Protein AF-A0A5C7UWJ0-F1 (afdb_monomer)

Mean predicted aligned error: 10.41 Å

Nearest PDB structures (foldseek):
  4tql-assembly2_B  TM=2.623E-01  e=3.566E-01  synthetic construct
  4tql-assembly1_A  TM=2.586E-01  e=6.229E-01  synthetic construct
  7sqc-assembly1_1Y  TM=2.288E-01  e=5.676E-01  Chlamydomonas reinhardtii
  7jh5-assembly2_B  TM=3.734E-01  e=3.815E+00  synthetic construct
  7jh5-assembly1_A  TM=3.700E-01  e=5.281E+00  synthetic construct

pLDDT: mean 79.6, std 17.3, range [33.69, 96.81]

Foldseek 3Di:
DDPDPPPDDDALLRQLVVQLVVLVVVLVVLLVVLLVQLLVLLVVLLVQLLVLLVPFDQPCAPDGLVVNLVSNVVSLVVSLVSLLVSLLVSLVVLLVSLLSLALRSNCRSPVPVCPVPSPPQLDDQPCVVSVVLSVVLSVQLSVLSVVLSVLLSVLSVCCNVVNDGSVVSSVCNVVVRNPPSSVSNSQSSLLSSQLSSQSSNLSSQVSVCVVPVQKWKFKAAAPDPDTQPQSLLSHQPIDHSPFWRWTQDSVRPDIWTDSWQLHPVGDPVRRTNGRMHIGIDGPPSPPDHNPDPNQDPVSVVVVNVVVCVVVVHDDDPPDPDDD

Structure (mmCIF, N/CA/C/O backbone):
data_AF-A0A5C7UWJ0-F1
#
_entry.id   AF-A0A5C7UWJ0-F1
#
loop_
_atom_site.group_PDB
_atom_site.id
_atom_site.type_symbol
_atom_site.label_atom_id
_atom_site.label_alt_id
_atom_site.label_comp_id
_atom_site.label_asym_id
_atom_site.label_entity_id
_atom_site.label_seq_id
_atom_site.pdbx_PDB_ins_code
_atom_site.Cartn_x
_atom_site.Cartn_y
_atom_site.Cartn_z
_atom_site.occupancy
_atom_site.B_iso_or_equiv
_atom_site.auth_seq_id
_atom_site.auth_comp_id
_atom_site.auth_asym_id
_atom_site.auth_atom_id
_atom_site.pdbx_PDB_model_num
ATOM 1 N N . MET A 1 1 ? 21.903 -10.140 43.121 1.00 42.12 1 MET A N 1
ATOM 2 C CA . MET A 1 1 ? 20.783 -10.635 42.288 1.00 42.12 1 MET A CA 1
ATOM 3 C C . MET A 1 1 ? 19.592 -9.713 42.495 1.00 42.12 1 MET A C 1
ATOM 5 O O . MET A 1 1 ? 18.984 -9.763 43.553 1.00 42.12 1 MET A O 1
ATOM 9 N N . ALA A 1 2 ? 19.309 -8.817 41.546 1.00 38.94 2 ALA A N 1
ATOM 10 C CA . ALA A 1 2 ? 18.118 -7.972 41.611 1.00 38.94 2 ALA A CA 1
ATOM 11 C C . ALA A 1 2 ? 16.903 -8.815 41.205 1.00 38.94 2 ALA A C 1
ATOM 13 O O . ALA A 1 2 ? 16.789 -9.247 40.058 1.00 38.94 2 ALA A O 1
ATOM 14 N N . THR A 1 3 ? 16.026 -9.096 42.163 1.00 44.66 3 THR A N 1
ATOM 15 C CA . THR A 1 3 ? 14.753 -9.774 41.936 1.00 44.66 3 THR A CA 1
ATOM 16 C C . THR A 1 3 ? 13.869 -8.879 41.069 1.00 44.66 3 THR A C 1
ATOM 18 O O . THR A 1 3 ? 13.432 -7.801 41.474 1.00 44.66 3 THR A O 1
ATOM 21 N N . ARG A 1 4 ? 13.642 -9.303 39.822 1.00 42.72 4 ARG A N 1
ATOM 22 C CA . ARG A 1 4 ? 12.693 -8.662 38.909 1.00 42.72 4 ARG A CA 1
ATOM 23 C C . ARG A 1 4 ? 11.315 -8.742 39.572 1.00 42.72 4 ARG A C 1
ATOM 25 O O . ARG A 1 4 ? 10.825 -9.844 39.808 1.00 42.72 4 ARG A O 1
ATOM 32 N N . LYS A 1 5 ? 10.727 -7.593 39.934 1.00 42.53 5 LYS A N 1
ATOM 33 C CA . LYS A 1 5 ? 9.349 -7.539 40.448 1.00 42.53 5 LYS A CA 1
ATOM 34 C C . LYS A 1 5 ? 8.435 -8.292 39.467 1.00 42.53 5 LYS A C 1
ATOM 36 O O . LYS A 1 5 ? 8.590 -8.079 38.263 1.00 42.53 5 LYS A O 1
ATOM 41 N N . PRO A 1 6 ? 7.525 -9.157 39.947 1.00 46.50 6 PRO A N 1
ATOM 42 C CA . PRO A 1 6 ? 6.565 -9.822 39.076 1.00 46.50 6 PRO A CA 1
ATOM 43 C C . PRO A 1 6 ? 5.747 -8.760 38.333 1.00 46.50 6 PRO A C 1
ATOM 45 O O . PRO A 1 6 ? 5.291 -7.793 38.947 1.00 46.50 6 PRO A O 1
ATOM 48 N N . ASP A 1 7 ? 5.624 -8.911 37.012 1.00 55.09 7 ASP A N 1
ATOM 49 C CA . ASP A 1 7 ? 4.864 -7.989 36.168 1.00 55.09 7 ASP A CA 1
ATOM 50 C C . ASP A 1 7 ? 3.417 -7.923 36.675 1.00 55.09 7 ASP A C 1
ATOM 52 O O . ASP A 1 7 ? 2.702 -8.926 36.697 1.00 55.09 7 ASP A O 1
ATOM 56 N N . THR A 1 8 ? 2.980 -6.736 37.101 1.00 51.50 8 THR A N 1
ATOM 57 C CA . THR A 1 8 ? 1.593 -6.499 37.502 1.00 51.50 8 THR A CA 1
ATOM 58 C C . THR A 1 8 ? 0.665 -6.860 36.334 1.00 51.50 8 THR A C 1
ATOM 60 O O . THR A 1 8 ? 0.921 -6.415 35.208 1.00 51.50 8 THR A O 1
ATOM 63 N N . PRO A 1 9 ? -0.412 -7.637 36.553 1.00 61.91 9 PRO A N 1
ATOM 64 C CA . PRO A 1 9 ? -1.304 -8.043 35.474 1.00 61.91 9 PRO A CA 1
ATOM 65 C C . PRO A 1 9 ? -1.907 -6.817 34.776 1.00 61.91 9 PRO A C 1
ATOM 67 O O . PRO A 1 9 ? -2.397 -5.885 35.417 1.00 61.91 9 PRO A O 1
ATOM 70 N N . ARG A 1 10 ? -1.839 -6.806 33.440 1.00 72.94 10 ARG A N 1
ATOM 71 C CA . ARG A 1 10 ? -2.394 -5.727 32.611 1.00 72.94 10 ARG A CA 1
ATOM 72 C C . ARG A 1 10 ? -3.913 -5.688 32.755 1.00 72.94 10 ARG A C 1
ATOM 74 O O . ARG A 1 10 ? -4.565 -6.726 32.719 1.00 72.94 10 ARG A O 1
ATOM 81 N N . THR A 1 11 ? -4.488 -4.490 32.816 1.00 84.38 11 THR A N 1
ATOM 82 C CA . THR A 1 11 ? -5.938 -4.331 32.637 1.00 84.38 11 THR A CA 1
ATOM 83 C C . THR A 1 11 ? -6.345 -4.728 31.214 1.00 84.38 11 THR A C 1
ATOM 85 O O . THR A 1 11 ? -5.533 -4.643 30.288 1.00 84.38 11 THR A O 1
ATOM 88 N N . ALA A 1 12 ? -7.616 -5.086 31.004 1.00 83.31 12 ALA A N 1
ATOM 89 C CA . ALA A 1 12 ? -8.152 -5.432 29.681 1.00 83.31 12 ALA A CA 1
ATOM 90 C C . ALA A 1 12 ? -7.815 -4.376 28.606 1.00 83.31 12 ALA A C 1
ATOM 92 O O . ALA A 1 12 ? -7.354 -4.701 27.515 1.00 83.31 12 ALA A O 1
ATOM 93 N N . GLY A 1 13 ? -7.939 -3.087 28.947 1.00 85.00 13 GLY A N 1
ATOM 94 C CA . GLY A 1 13 ? -7.563 -1.983 28.059 1.00 85.00 13 GLY A CA 1
ATOM 95 C C . GLY A 1 13 ? -6.064 -1.907 27.753 1.00 85.00 13 GLY A C 1
ATOM 96 O O . GLY A 1 13 ? -5.669 -1.627 26.621 1.00 85.00 13 GLY A O 1
ATOM 97 N N . GLN A 1 14 ? -5.204 -2.182 28.738 1.00 87.44 14 GLN A N 1
ATOM 98 C CA . GLN A 1 14 ? -3.752 -2.229 28.533 1.00 87.44 14 GLN A CA 1
ATOM 99 C C . GLN A 1 14 ? -3.343 -3.413 27.650 1.00 87.44 14 GLN A C 1
ATOM 101 O O . GLN A 1 14 ? -2.460 -3.260 26.804 1.00 87.44 14 GLN A O 1
ATOM 106 N N . ALA A 1 15 ? -3.988 -4.569 27.820 1.00 88.44 15 ALA A N 1
ATOM 107 C CA . ALA A 1 15 ? -3.772 -5.749 26.992 1.00 88.44 15 ALA A CA 1
ATOM 108 C C . ALA A 1 15 ? -4.216 -5.504 25.538 1.00 88.44 15 ALA A C 1
ATOM 110 O O . ALA A 1 15 ? -3.413 -5.689 24.622 1.00 88.44 15 ALA A O 1
ATOM 111 N N . ALA A 1 16 ? -5.422 -4.959 25.335 1.00 89.38 16 ALA A N 1
ATOM 112 C CA . ALA A 1 16 ? -5.934 -4.572 24.018 1.00 89.38 16 ALA A CA 1
ATOM 113 C C . ALA A 1 16 ? -5.001 -3.593 23.295 1.00 89.38 16 ALA A C 1
ATOM 115 O O . ALA A 1 16 ? -4.616 -3.797 22.144 1.00 89.38 16 ALA A O 1
ATOM 116 N N . LYS A 1 17 ? -4.574 -2.536 23.996 1.00 88.94 17 LYS A N 1
ATOM 117 C CA . LYS A 1 17 ? -3.656 -1.531 23.452 1.00 88.94 17 LYS A CA 1
ATOM 118 C C . LYS A 1 17 ? -2.305 -2.134 23.070 1.00 88.94 17 LYS A C 1
ATOM 120 O O . LYS A 1 17 ? -1.747 -1.759 22.041 1.00 88.94 17 LYS A O 1
ATOM 125 N N . ALA A 1 18 ? -1.763 -3.041 23.881 1.00 90.50 18 ALA A N 1
ATOM 126 C CA . ALA A 1 18 ? -0.502 -3.708 23.573 1.00 90.50 18 ALA A CA 1
ATOM 127 C C . ALA A 1 18 ? -0.613 -4.581 22.311 1.00 90.50 18 ALA A C 1
ATOM 129 O O . ALA A 1 18 ? 0.271 -4.512 21.456 1.00 90.50 18 ALA A O 1
ATOM 130 N N . ALA A 1 19 ? -1.713 -5.326 22.161 1.00 91.81 19 ALA A N 1
ATOM 131 C CA . ALA A 1 19 ? -1.997 -6.117 20.965 1.00 91.81 19 ALA A CA 1
ATOM 132 C C . ALA A 1 19 ? -2.164 -5.233 19.714 1.00 91.81 19 ALA A C 1
ATOM 134 O O . ALA A 1 19 ? -1.562 -5.509 18.678 1.00 91.81 19 ALA A O 1
ATOM 135 N N . LEU A 1 20 ? -2.886 -4.110 19.821 1.00 91.44 20 LEU A N 1
ATOM 136 C CA . LEU A 1 20 ? -2.993 -3.130 18.732 1.00 91.44 20 LEU A CA 1
ATOM 137 C C . LEU A 1 20 ? -1.627 -2.593 18.306 1.00 91.44 20 LEU A C 1
ATOM 139 O O . LEU A 1 20 ? -1.321 -2.548 17.118 1.00 91.44 20 LEU A O 1
ATOM 143 N N . LEU A 1 21 ? -0.788 -2.197 19.266 1.00 90.94 21 LEU A N 1
ATOM 144 C CA . LEU A 1 21 ? 0.554 -1.689 18.978 1.00 90.94 21 LEU A CA 1
ATOM 145 C C . LEU A 1 21 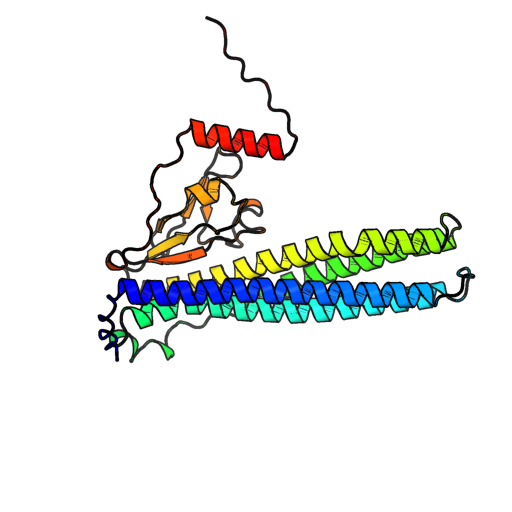? 1.428 -2.732 18.282 1.00 90.94 21 LEU A C 1
ATOM 147 O O . LEU A 1 21 ? 2.229 -2.369 17.423 1.00 90.94 21 LEU A O 1
ATOM 151 N N . GLN A 1 22 ? 1.277 -4.012 18.624 1.00 93.81 22 GLN A N 1
ATOM 152 C CA . GLN A 1 22 ? 1.950 -5.090 17.912 1.00 93.81 22 GLN A CA 1
ATOM 153 C C . GLN A 1 22 ? 1.523 -5.130 16.439 1.00 93.81 22 GLN A C 1
ATOM 155 O O . GLN A 1 22 ? 2.388 -5.022 15.573 1.00 93.81 22 GLN A O 1
ATOM 160 N N . VAL A 1 23 ? 0.219 -5.187 16.153 1.00 95.19 23 VAL A N 1
ATOM 161 C CA . VAL A 1 23 ? -0.288 -5.223 14.768 1.00 95.19 23 VAL A CA 1
ATOM 162 C C . VAL A 1 23 ? 0.132 -3.979 13.982 1.00 95.19 23 VAL A C 1
ATOM 164 O O . VAL A 1 23 ? 0.525 -4.081 12.824 1.00 95.19 23 VAL A O 1
ATOM 167 N N . MET A 1 24 ? 0.125 -2.796 14.608 1.00 93.19 24 MET A N 1
ATOM 168 C CA . MET A 1 24 ? 0.584 -1.566 13.951 1.00 93.19 24 MET A CA 1
ATOM 169 C C . MET A 1 24 ? 2.076 -1.603 13.599 1.00 93.19 24 MET A C 1
ATOM 171 O O . MET A 1 24 ? 2.455 -1.084 12.551 1.00 93.19 24 MET A O 1
ATOM 175 N N . ARG A 1 25 ? 2.927 -2.210 14.439 1.00 92.81 25 ARG A N 1
ATOM 176 C CA . ARG A 1 25 ? 4.354 -2.396 14.121 1.00 92.81 25 ARG A CA 1
ATOM 177 C C . ARG A 1 25 ? 4.545 -3.363 12.959 1.00 92.81 25 ARG A C 1
ATOM 179 O O . ARG A 1 25 ? 5.294 -3.045 12.044 1.00 92.81 25 ARG A O 1
ATOM 186 N N . GLU A 1 26 ? 3.835 -4.487 12.974 1.00 96.56 26 GLU A N 1
ATOM 187 C CA . GLU A 1 26 ? 3.863 -5.467 11.881 1.00 96.56 26 GLU A CA 1
ATOM 188 C C . GLU A 1 26 ? 3.385 -4.845 10.561 1.00 96.56 26 GLU A C 1
ATOM 190 O O . GLU A 1 26 ? 4.004 -5.047 9.522 1.00 96.56 26 GLU A O 1
ATOM 195 N N . ARG A 1 27 ? 2.353 -3.994 10.603 1.00 94.69 27 ARG A N 1
ATOM 196 C CA . ARG A 1 27 ? 1.892 -3.224 9.439 1.00 94.69 27 ARG A CA 1
ATOM 197 C C . ARG A 1 27 ? 2.969 -2.290 8.890 1.00 94.69 27 ARG A C 1
ATOM 199 O O . ARG A 1 27 ? 3.143 -2.213 7.680 1.00 94.69 27 ARG A O 1
ATOM 206 N N . VAL A 1 28 ? 3.664 -1.550 9.755 1.00 91.06 28 VAL A N 1
ATOM 207 C CA . VAL A 1 28 ? 4.745 -0.649 9.317 1.00 91.06 28 VAL A CA 1
ATOM 208 C C . VAL A 1 28 ? 5.886 -1.439 8.678 1.00 91.06 28 VAL A C 1
ATOM 210 O O . VAL A 1 28 ? 6.362 -1.030 7.622 1.00 91.06 28 VAL A O 1
ATOM 213 N N . ALA A 1 29 ? 6.276 -2.569 9.277 1.00 93.88 29 ALA A N 1
ATOM 214 C CA . ALA A 1 29 ? 7.293 -3.457 8.719 1.00 93.88 29 ALA A CA 1
ATOM 215 C C . ALA A 1 29 ? 6.878 -3.981 7.337 1.00 93.88 29 ALA A C 1
ATOM 217 O O . ALA A 1 29 ? 7.602 -3.769 6.373 1.00 93.88 29 ALA A O 1
ATOM 218 N N . LEU A 1 30 ? 5.657 -4.513 7.204 1.00 95.81 30 LEU A N 1
ATOM 219 C CA . LEU A 1 30 ? 5.140 -5.004 5.926 1.00 95.81 30 LEU A CA 1
ATOM 220 C C . LEU A 1 30 ? 5.163 -3.935 4.824 1.00 95.81 30 LEU A C 1
ATOM 222 O O . LEU A 1 30 ? 5.520 -4.224 3.686 1.00 95.81 30 LEU A O 1
ATOM 226 N N . TRP A 1 31 ? 4.781 -2.693 5.141 1.00 92.69 31 TRP A N 1
ATOM 227 C CA . TRP A 1 31 ? 4.797 -1.613 4.152 1.00 92.69 31 TRP A CA 1
ATOM 228 C C . TRP A 1 31 ? 6.220 -1.321 3.687 1.00 92.69 31 TRP A C 1
ATOM 230 O O . TRP A 1 31 ? 6.423 -1.119 2.495 1.00 92.69 31 TRP A O 1
ATOM 240 N N . ALA A 1 32 ? 7.183 -1.294 4.612 1.00 91.19 32 ALA A N 1
ATOM 241 C CA . ALA A 1 32 ? 8.587 -1.080 4.287 1.00 91.19 32 ALA A CA 1
ATOM 242 C C . ALA A 1 32 ? 9.165 -2.243 3.465 1.00 91.19 32 ALA A C 1
ATOM 244 O O . ALA A 1 32 ? 9.867 -1.999 2.486 1.00 91.19 32 ALA A O 1
ATOM 245 N N . ASP A 1 33 ? 8.825 -3.484 3.814 1.00 95.56 33 ASP A N 1
ATOM 246 C CA . ASP A 1 33 ? 9.318 -4.682 3.134 1.00 95.56 33 ASP 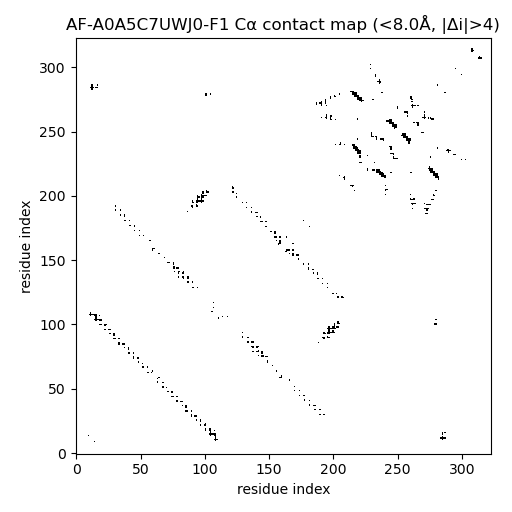A CA 1
ATOM 247 C C . ASP A 1 33 ? 8.803 -4.764 1.693 1.00 95.56 33 ASP A C 1
ATOM 249 O O . ASP A 1 33 ? 9.602 -4.925 0.768 1.00 95.56 33 ASP A O 1
ATOM 253 N N . VAL A 1 34 ? 7.492 -4.568 1.488 1.00 94.75 34 VAL A N 1
ATOM 254 C CA . VAL A 1 34 ? 6.884 -4.531 0.146 1.00 94.75 34 VAL A CA 1
ATOM 255 C C . VAL A 1 34 ? 7.468 -3.380 -0.667 1.00 94.75 34 VAL A C 1
ATOM 257 O O . VAL A 1 34 ? 7.839 -3.558 -1.821 1.00 94.75 34 VAL A O 1
ATOM 260 N N . ASP A 1 35 ? 7.593 -2.193 -0.077 1.00 91.19 35 ASP A N 1
ATOM 261 C CA . ASP A 1 35 ? 8.155 -1.027 -0.755 1.00 91.19 35 ASP A CA 1
ATOM 262 C C . ASP A 1 35 ? 9.608 -1.245 -1.213 1.00 91.19 35 ASP A C 1
ATOM 264 O O . ASP A 1 35 ? 9.968 -0.909 -2.348 1.00 91.19 35 ASP A O 1
ATOM 268 N N . ALA A 1 36 ? 10.429 -1.851 -0.352 1.00 92.00 36 ALA A N 1
ATOM 269 C CA . ALA A 1 36 ? 11.806 -2.204 -0.662 1.00 92.00 36 ALA A CA 1
ATOM 270 C C . ALA A 1 36 ? 11.882 -3.301 -1.735 1.00 92.00 36 ALA A C 1
ATOM 272 O O . ALA A 1 36 ? 12.733 -3.234 -2.619 1.00 92.00 36 ALA A O 1
ATOM 273 N N . GLU A 1 37 ? 10.997 -4.298 -1.686 1.00 94.69 37 GLU A N 1
ATOM 274 C CA . GLU A 1 37 ? 10.918 -5.368 -2.684 1.00 94.69 37 GLU A CA 1
ATOM 275 C C . GLU A 1 37 ? 10.560 -4.843 -4.077 1.00 94.69 37 GLU A C 1
ATOM 277 O O . GLU A 1 37 ? 11.285 -5.120 -5.034 1.00 94.69 37 GLU A O 1
ATOM 282 N N . LEU A 1 38 ? 9.515 -4.016 -4.186 1.00 91.88 38 LEU A N 1
ATOM 283 C CA . LEU A 1 38 ? 9.128 -3.389 -5.453 1.00 91.88 38 LEU A CA 1
ATOM 284 C C . LEU A 1 38 ? 10.262 -2.520 -6.009 1.00 91.88 38 LEU A C 1
ATOM 286 O O . LEU A 1 38 ? 10.539 -2.553 -7.207 1.00 91.88 38 LEU A O 1
ATOM 290 N N . GLY A 1 39 ? 10.942 -1.764 -5.138 1.00 89.81 39 GLY A N 1
ATOM 291 C CA . GLY A 1 39 ? 12.110 -0.966 -5.512 1.00 89.81 39 GLY A CA 1
ATOM 292 C C . GLY A 1 39 ? 13.222 -1.816 -6.128 1.00 89.81 39 GLY A C 1
ATOM 293 O O . GLY A 1 39 ? 13.678 -1.505 -7.228 1.00 89.81 39 GLY A O 1
ATOM 294 N N . ARG A 1 40 ? 13.592 -2.925 -5.471 1.00 92.31 40 ARG A N 1
ATOM 295 C CA . ARG A 1 40 ? 14.611 -3.861 -5.976 1.00 92.31 40 ARG A CA 1
ATOM 296 C C . ARG A 1 40 ? 14.237 -4.456 -7.334 1.00 92.31 40 ARG A C 1
ATOM 298 O O . ARG A 1 40 ? 15.095 -4.536 -8.206 1.00 92.31 40 ARG A O 1
ATOM 305 N N . MET A 1 41 ? 12.978 -4.855 -7.533 1.00 92.75 41 MET A N 1
ATOM 306 C CA . MET A 1 41 ? 12.515 -5.430 -8.807 1.00 92.75 41 MET A CA 1
ATOM 307 C C . MET A 1 41 ? 12.617 -4.425 -9.961 1.00 92.75 41 MET A C 1
ATOM 309 O O . MET A 1 41 ? 13.109 -4.763 -11.037 1.00 92.75 41 MET A O 1
ATOM 313 N N . ILE A 1 42 ? 12.204 -3.175 -9.729 1.00 89.44 42 ILE A N 1
ATOM 314 C CA . ILE A 1 42 ? 12.278 -2.105 -10.736 1.00 89.44 42 ILE A CA 1
ATOM 315 C C . ILE A 1 42 ? 13.737 -1.775 -11.072 1.00 89.44 42 ILE A C 1
ATOM 317 O O . ILE A 1 42 ? 14.088 -1.659 -12.246 1.00 89.44 42 ILE A O 1
ATOM 321 N N . GLU A 1 43 ? 14.600 -1.666 -10.061 1.00 88.06 43 GLU A N 1
ATOM 322 C CA . GLU A 1 43 ? 16.035 -1.420 -10.253 1.00 88.06 43 GLU A CA 1
ATOM 323 C C . GLU A 1 43 ? 16.705 -2.561 -11.028 1.00 88.06 43 GLU A C 1
ATOM 325 O O . GLU A 1 43 ? 17.463 -2.312 -11.967 1.00 88.06 43 GLU A O 1
ATOM 330 N N . GLN A 1 44 ? 16.370 -3.815 -10.714 1.00 91.44 44 GLN A N 1
ATOM 331 C CA . GLN A 1 44 ? 16.889 -4.975 -11.433 1.00 91.44 44 GLN A CA 1
ATOM 332 C C . GLN A 1 44 ? 16.437 -4.998 -12.899 1.00 91.44 44 GLN A C 1
ATOM 334 O O . GLN A 1 44 ? 17.246 -5.282 -13.784 1.00 91.44 44 GLN A O 1
ATOM 339 N N . ALA A 1 45 ? 15.172 -4.676 -13.178 1.00 89.50 45 ALA A N 1
ATOM 340 C CA . ALA A 1 45 ? 14.678 -4.581 -14.549 1.00 89.50 45 ALA A CA 1
ATOM 341 C C . ALA A 1 45 ? 15.392 -3.473 -15.333 1.00 89.50 45 ALA A C 1
ATOM 343 O O . ALA A 1 45 ? 15.775 -3.691 -16.483 1.00 89.50 45 ALA A O 1
ATOM 344 N N . LEU A 1 46 ? 15.651 -2.321 -14.705 1.00 84.69 46 LEU A N 1
ATOM 345 C CA . LEU A 1 46 ? 16.431 -1.250 -15.321 1.00 84.69 46 LEU A CA 1
ATOM 346 C C . LEU A 1 46 ? 17.860 -1.700 -15.646 1.00 84.69 46 LEU A C 1
ATOM 348 O O . LEU A 1 46 ? 18.335 -1.453 -16.753 1.00 84.69 46 LEU A O 1
ATOM 352 N N . LEU A 1 47 ? 18.538 -2.390 -14.726 1.00 88.25 47 LEU A N 1
ATOM 353 C CA . LEU A 1 47 ? 19.876 -2.933 -14.981 1.00 88.25 47 LEU A CA 1
ATOM 354 C C . LEU A 1 47 ? 19.872 -3.921 -16.155 1.00 88.25 47 LEU A C 1
ATOM 356 O O . LEU A 1 47 ? 20.775 -3.882 -16.992 1.00 88.25 47 LEU A O 1
ATOM 360 N N . THR A 1 48 ? 18.839 -4.759 -16.265 1.00 90.56 48 THR A N 1
ATOM 361 C CA . THR A 1 48 ? 18.663 -5.666 -17.406 1.00 90.56 48 THR A CA 1
ATOM 362 C C . THR A 1 48 ? 18.478 -4.895 -18.714 1.00 90.56 48 THR A C 1
ATOM 364 O O . THR A 1 48 ? 19.145 -5.212 -19.699 1.00 90.56 48 THR A O 1
ATOM 367 N N . VAL A 1 49 ? 17.633 -3.856 -18.729 1.00 85.25 49 VAL A N 1
ATOM 368 C CA . VAL A 1 49 ? 17.433 -2.977 -19.895 1.00 85.25 49 VAL A CA 1
ATOM 369 C C . VAL A 1 49 ? 18.747 -2.311 -20.309 1.00 85.25 49 VAL A C 1
ATOM 371 O O . VAL A 1 49 ? 19.149 -2.417 -21.465 1.00 85.25 49 VAL A O 1
ATOM 374 N N . LEU A 1 50 ? 19.453 -1.673 -19.374 1.00 83.75 50 LEU A N 1
ATOM 375 C CA . LEU A 1 50 ? 20.720 -0.991 -19.655 1.00 83.75 50 LEU A CA 1
ATOM 376 C C . LEU A 1 50 ? 21.790 -1.969 -20.156 1.00 83.75 50 LEU A C 1
ATOM 378 O O . LEU A 1 50 ? 22.528 -1.647 -21.084 1.00 83.75 50 LEU A O 1
ATOM 382 N N . GLY A 1 51 ? 21.839 -3.183 -19.601 1.00 86.50 51 GLY A N 1
ATOM 383 C CA . GLY A 1 51 ? 22.729 -4.243 -20.068 1.00 86.50 51 GLY A CA 1
ATOM 384 C C . GLY A 1 51 ? 22.407 -4.730 -21.484 1.00 86.50 51 GLY A C 1
ATOM 385 O O . GLY A 1 51 ? 23.327 -5.027 -22.244 1.00 86.50 51 GLY A O 1
ATOM 386 N N . GLN A 1 52 ? 21.125 -4.795 -21.863 1.00 85.25 52 GLN A N 1
ATOM 387 C CA . GLN A 1 52 ? 20.716 -5.109 -23.238 1.00 85.25 52 GLN A CA 1
ATOM 388 C C . GLN A 1 52 ? 21.110 -3.990 -24.209 1.00 85.25 52 GLN A C 1
ATOM 390 O O . GLN A 1 52 ? 21.650 -4.281 -25.274 1.00 85.25 52 GLN A O 1
ATOM 395 N N . LEU A 1 53 ? 20.903 -2.727 -23.822 1.00 79.56 53 LEU A N 1
ATOM 396 C CA . LEU A 1 53 ? 21.267 -1.561 -24.630 1.00 79.56 53 LEU A CA 1
ATOM 397 C C . LEU A 1 53 ? 22.784 -1.441 -24.829 1.00 79.56 53 LEU A C 1
ATOM 399 O O . LEU A 1 53 ? 23.236 -1.226 -25.945 1.00 79.56 53 LEU A O 1
ATOM 403 N N . ALA A 1 54 ? 23.582 -1.656 -23.781 1.00 80.81 54 ALA A N 1
ATOM 404 C CA . ALA A 1 54 ? 25.042 -1.563 -23.860 1.00 80.81 54 ALA A CA 1
ATOM 405 C C . ALA A 1 54 ? 25.685 -2.638 -24.759 1.00 80.81 54 ALA A C 1
ATOM 407 O O . ALA A 1 54 ? 26.791 -2.448 -25.257 1.00 80.81 54 ALA A O 1
ATOM 408 N N . ARG A 1 55 ? 25.013 -3.781 -24.949 1.00 80.50 55 ARG A N 1
ATOM 409 C CA . ARG A 1 55 ? 25.470 -4.873 -25.827 1.00 80.50 55 ARG A CA 1
ATOM 410 C C . ARG A 1 55 ? 24.952 -4.741 -27.258 1.00 80.50 55 ARG A C 1
ATOM 412 O O . ARG A 1 55 ? 25.356 -5.530 -28.112 1.00 80.50 55 ARG A O 1
ATOM 419 N N . ALA A 1 56 ? 24.029 -3.817 -27.515 1.00 72.75 56 ALA A N 1
ATOM 420 C CA . ALA A 1 56 ? 23.486 -3.621 -28.846 1.00 72.75 56 ALA A CA 1
ATOM 421 C C . ALA A 1 56 ? 24.552 -2.971 -29.755 1.00 72.75 56 ALA A C 1
ATOM 423 O O . ALA A 1 56 ? 25.218 -2.023 -29.334 1.00 72.75 56 ALA A O 1
ATOM 424 N N . PRO A 1 57 ? 24.741 -3.472 -30.991 1.00 68.25 57 PRO A N 1
ATOM 425 C CA . PRO A 1 57 ? 25.611 -2.837 -31.976 1.00 68.25 57 PRO A CA 1
ATOM 426 C C . PRO A 1 57 ? 25.240 -1.368 -32.206 1.00 68.25 57 PRO A C 1
ATOM 428 O O . PRO A 1 57 ? 24.068 -1.006 -32.147 1.00 68.25 57 PRO A O 1
ATOM 431 N N . SER A 1 58 ? 26.230 -0.532 -32.528 1.00 65.56 58 SER A N 1
ATOM 432 C CA . SER A 1 58 ? 26.015 0.881 -32.871 1.00 65.56 58 SER A CA 1
ATOM 433 C C . SER A 1 58 ? 25.240 1.080 -34.179 1.00 65.56 58 SER A C 1
ATOM 435 O O . SER A 1 58 ? 24.648 2.140 -34.378 1.00 65.56 58 SER A O 1
ATOM 437 N N . ASP A 1 59 ? 25.209 0.068 -35.050 1.00 64.31 59 ASP A N 1
ATOM 438 C CA . ASP A 1 59 ? 24.420 0.056 -36.280 1.00 64.31 59 ASP A CA 1
ATOM 439 C C . ASP A 1 59 ? 23.005 -0.496 -36.018 1.00 64.31 59 ASP A C 1
ATOM 441 O O . ASP A 1 59 ? 22.705 -1.682 -36.179 1.00 64.31 59 ASP A O 1
ATOM 445 N N . TYR A 1 60 ? 22.128 0.387 -35.537 1.00 64.25 60 TYR A N 1
ATOM 446 C CA . TYR A 1 60 ? 20.740 0.070 -35.182 1.00 64.25 60 TYR A CA 1
ATOM 447 C C . TYR A 1 60 ? 19.808 -0.079 -36.395 1.00 64.25 60 TYR A C 1
ATOM 449 O O . TYR A 1 60 ? 18.645 -0.450 -36.218 1.00 64.25 60 TYR A O 1
ATOM 457 N N . GLN A 1 61 ? 20.269 0.237 -37.611 1.00 60.88 61 GLN A N 1
ATOM 458 C CA . GLN A 1 61 ? 19.375 0.761 -38.643 1.00 60.88 61 GLN A CA 1
ATOM 459 C C . GLN A 1 61 ? 18.415 -0.264 -39.256 1.00 60.88 61 GLN A C 1
ATOM 461 O O . GLN A 1 61 ? 17.346 0.149 -39.699 1.00 60.88 61 GLN A O 1
ATOM 466 N N . GLN A 1 62 ? 18.710 -1.574 -39.273 1.00 57.19 62 GLN A N 1
ATOM 467 C CA . GLN A 1 62 ? 17.811 -2.532 -39.954 1.00 57.19 62 GLN A CA 1
ATOM 468 C C . GLN A 1 62 ? 17.643 -3.916 -39.298 1.00 57.19 62 GLN A C 1
ATOM 470 O O . GLN A 1 62 ? 16.547 -4.468 -39.363 1.00 57.19 62 GLN A O 1
ATOM 475 N N . TRP A 1 63 ? 18.651 -4.477 -38.619 1.00 56.06 63 TRP A N 1
ATOM 476 C CA . TRP A 1 63 ? 18.588 -5.878 -38.142 1.00 56.06 63 TRP A CA 1
ATOM 477 C C . TRP A 1 63 ? 18.458 -6.059 -36.620 1.00 56.06 63 TRP A C 1
ATOM 479 O O . TRP A 1 63 ? 18.062 -7.129 -36.157 1.00 56.06 63 TRP A O 1
ATOM 489 N N . VAL A 1 64 ? 18.759 -5.029 -35.822 1.00 70.75 64 VAL A N 1
ATOM 490 C CA . VAL A 1 64 ? 18.848 -5.146 -34.352 1.00 70.75 64 VAL A CA 1
ATOM 491 C C . VAL A 1 64 ? 17.610 -4.593 -33.643 1.00 70.75 64 VAL A C 1
ATOM 493 O O . VAL A 1 64 ? 17.200 -5.141 -32.618 1.00 70.75 64 VAL A O 1
ATOM 496 N N . LEU A 1 65 ? 16.980 -3.546 -34.187 1.00 72.94 65 LEU A N 1
ATOM 497 C CA . LEU A 1 65 ? 15.901 -2.832 -33.502 1.00 72.94 65 LEU A CA 1
ATOM 498 C C . LEU A 1 65 ? 14.683 -3.713 -33.173 1.00 72.94 65 LEU A C 1
ATOM 500 O O . LEU A 1 65 ? 14.276 -3.695 -32.012 1.00 72.94 65 LEU A O 1
ATOM 504 N N . PRO A 1 66 ? 14.107 -4.509 -34.100 1.00 78.75 66 PRO A N 1
ATOM 505 C CA . PRO A 1 66 ? 12.930 -5.317 -33.771 1.00 78.75 66 PRO A CA 1
ATOM 506 C C . PRO A 1 66 ? 13.211 -6.311 -32.637 1.00 78.75 66 PRO A C 1
ATOM 508 O O . PRO A 1 66 ? 12.416 -6.448 -31.709 1.00 78.75 66 PRO A O 1
ATOM 511 N N . ARG A 1 67 ? 14.395 -6.935 -32.659 1.00 82.38 67 ARG A N 1
ATOM 512 C CA . ARG A 1 67 ? 14.842 -7.879 -31.629 1.00 82.38 67 ARG A CA 1
ATOM 513 C C . ARG A 1 67 ? 15.099 -7.194 -30.286 1.00 82.38 67 ARG A C 1
ATOM 515 O O . ARG A 1 67 ? 14.793 -7.767 -29.242 1.00 82.38 67 ARG A O 1
ATOM 522 N N . LEU A 1 68 ? 15.655 -5.982 -30.304 1.00 80.56 68 LEU A N 1
ATOM 523 C CA . LEU A 1 68 ? 15.857 -5.178 -29.101 1.00 80.56 68 LEU A CA 1
ATOM 524 C C . LEU A 1 68 ? 14.515 -4.768 -28.487 1.00 80.56 68 LEU A C 1
ATOM 526 O O . LEU A 1 68 ? 14.309 -4.970 -27.295 1.00 80.56 68 LEU A O 1
ATOM 530 N N . VAL A 1 69 ? 13.579 -4.272 -29.299 1.00 82.50 69 VAL A N 1
ATOM 531 C CA . VAL A 1 69 ? 12.221 -3.911 -28.862 1.00 82.50 69 VAL A CA 1
ATOM 532 C C . VAL A 1 69 ? 11.496 -5.119 -28.265 1.00 82.50 69 VAL A C 1
ATOM 534 O O . VAL A 1 69 ? 10.880 -5.006 -27.206 1.00 82.50 69 VAL A O 1
ATOM 537 N N . GLU A 1 70 ? 11.606 -6.295 -28.884 1.00 87.12 70 GLU A N 1
ATOM 538 C CA . GLU A 1 70 ? 11.040 -7.532 -28.341 1.00 87.12 70 GLU A CA 1
ATOM 539 C C . GLU A 1 70 ? 11.711 -7.958 -27.023 1.00 87.12 70 GLU A C 1
ATOM 541 O O . GLU A 1 70 ? 11.037 -8.409 -26.095 1.00 87.12 70 GLU A O 1
ATOM 546 N N . GLY A 1 71 ? 13.033 -7.798 -26.906 1.00 87.75 71 GLY A N 1
ATOM 547 C CA . GLY A 1 71 ? 13.770 -8.013 -25.658 1.00 87.75 71 GLY A CA 1
ATOM 548 C C . GLY A 1 71 ? 13.277 -7.111 -24.526 1.00 87.75 71 GLY A C 1
ATOM 549 O O . GLY A 1 71 ? 12.982 -7.598 -23.436 1.00 87.75 71 GLY A O 1
ATOM 550 N N . LEU A 1 72 ? 13.100 -5.820 -24.806 1.00 85.00 72 LEU A N 1
ATOM 551 C CA . LEU A 1 72 ? 12.607 -4.838 -23.841 1.00 85.00 72 LEU A CA 1
ATOM 552 C C . LEU A 1 72 ? 11.155 -5.088 -23.439 1.00 85.00 72 LEU A C 1
ATOM 554 O O . LEU A 1 72 ? 10.815 -4.957 -22.263 1.00 85.00 72 LEU A O 1
ATOM 558 N N . ARG A 1 73 ? 10.305 -5.490 -24.394 1.00 88.19 73 ARG A N 1
ATOM 559 C CA . ARG A 1 73 ? 8.919 -5.878 -24.108 1.00 88.19 73 ARG A CA 1
ATOM 560 C C . ARG A 1 73 ? 8.873 -7.054 -23.141 1.00 88.19 73 ARG A C 1
ATOM 562 O O . ARG A 1 73 ? 8.140 -6.988 -22.164 1.00 88.19 73 ARG A O 1
ATOM 569 N N . ARG A 1 74 ? 9.705 -8.078 -23.359 1.00 92.31 74 ARG A N 1
ATOM 570 C CA . ARG A 1 74 ? 9.806 -9.227 -22.447 1.00 92.31 74 ARG A CA 1
ATOM 571 C C . ARG A 1 74 ? 10.239 -8.818 -21.042 1.00 92.31 74 ARG A C 1
ATOM 573 O O . ARG A 1 74 ? 9.604 -9.241 -20.088 1.00 92.31 74 ARG A O 1
ATOM 580 N N . VAL A 1 75 ? 11.239 -7.941 -20.908 1.00 91.31 75 VAL A N 1
ATOM 581 C CA . VAL A 1 75 ? 11.659 -7.426 -19.588 1.00 91.31 75 VAL A CA 1
ATOM 582 C C . VAL A 1 75 ? 10.519 -6.673 -18.893 1.00 91.31 75 VAL A C 1
ATOM 584 O O . VAL A 1 75 ? 10.316 -6.840 -17.693 1.00 91.31 75 VAL A O 1
ATOM 587 N N . GLY A 1 76 ? 9.757 -5.862 -19.632 1.00 89.69 76 GLY A N 1
ATOM 588 C CA . GLY A 1 76 ? 8.583 -5.170 -19.097 1.00 89.69 76 GLY A CA 1
ATOM 589 C C . GLY A 1 76 ? 7.466 -6.120 -18.658 1.00 89.69 76 GLY A C 1
ATOM 590 O O . GLY A 1 76 ? 6.937 -5.959 -17.560 1.00 89.69 76 GLY A O 1
ATOM 591 N N . ASP A 1 77 ? 7.146 -7.122 -19.481 1.00 91.69 77 ASP A N 1
ATOM 592 C CA . ASP A 1 77 ? 6.125 -8.137 -19.193 1.00 91.69 77 ASP A CA 1
ATOM 593 C C . ASP A 1 77 ? 6.513 -8.974 -17.955 1.00 91.69 77 ASP A C 1
ATOM 595 O O . ASP A 1 77 ? 5.703 -9.170 -17.047 1.00 91.69 77 ASP A O 1
ATOM 599 N N . GLU A 1 78 ? 7.774 -9.413 -17.868 1.00 94.81 78 GLU A N 1
ATOM 600 C CA . GLU A 1 78 ? 8.315 -10.138 -16.711 1.00 94.81 78 GLU A CA 1
ATOM 601 C C . GLU A 1 78 ? 8.265 -9.287 -15.436 1.00 94.81 78 GLU A C 1
ATOM 603 O O . GLU A 1 78 ? 7.811 -9.762 -14.389 1.00 94.81 78 GLU A O 1
ATOM 608 N N . LEU A 1 79 ? 8.664 -8.013 -15.522 1.00 93.00 79 LEU A N 1
ATOM 609 C CA . LEU A 1 79 ? 8.576 -7.076 -14.404 1.00 93.00 79 LEU A CA 1
ATOM 610 C C . LEU A 1 79 ? 7.122 -6.898 -13.944 1.00 93.00 79 LEU A C 1
ATOM 612 O O . LEU A 1 79 ? 6.859 -6.918 -12.742 1.00 93.00 79 LEU A O 1
ATOM 616 N N . ALA A 1 80 ? 6.171 -6.753 -14.870 1.00 92.31 80 ALA A N 1
ATOM 617 C CA . ALA A 1 80 ? 4.754 -6.606 -14.541 1.00 92.31 80 ALA A CA 1
ATOM 618 C C . ALA A 1 80 ? 4.226 -7.809 -13.745 1.00 92.31 80 ALA A C 1
ATOM 620 O O . ALA A 1 80 ? 3.559 -7.631 -12.722 1.00 92.31 80 ALA A O 1
ATOM 621 N N . VAL A 1 81 ? 4.572 -9.029 -14.170 1.00 95.25 81 VAL A N 1
ATOM 622 C CA . VAL A 1 81 ? 4.189 -10.273 -13.484 1.00 95.25 81 VAL A CA 1
ATOM 623 C C . VAL A 1 81 ? 4.805 -10.349 -12.084 1.00 95.25 81 VAL A C 1
ATOM 625 O O . VAL A 1 81 ? 4.106 -10.679 -11.120 1.00 95.25 81 VAL A O 1
ATOM 628 N N . GLN A 1 82 ? 6.090 -10.013 -11.944 1.00 95.50 82 GLN A N 1
ATOM 629 C CA . GLN A 1 82 ? 6.788 -10.026 -10.653 1.00 95.50 82 GLN A CA 1
ATOM 630 C C . GLN A 1 82 ? 6.194 -9.002 -9.676 1.00 95.50 82 GLN A C 1
ATOM 632 O O . GLN A 1 82 ? 5.819 -9.363 -8.557 1.00 95.50 82 GLN A O 1
ATOM 637 N N . LEU A 1 83 ? 6.023 -7.751 -10.116 1.00 94.56 83 LEU A N 1
ATOM 638 C CA . LEU A 1 83 ? 5.424 -6.683 -9.312 1.00 94.56 83 LEU A CA 1
ATOM 639 C C . LEU A 1 83 ? 3.977 -7.008 -8.927 1.00 94.56 83 LEU A C 1
ATOM 641 O O . LEU A 1 83 ? 3.592 -6.814 -7.774 1.00 94.56 83 LEU A O 1
ATOM 645 N N . GLY A 1 84 ? 3.176 -7.525 -9.865 1.00 93.75 84 GLY A N 1
ATOM 646 C CA . GLY A 1 84 ? 1.799 -7.946 -9.604 1.00 93.75 84 GLY A CA 1
ATOM 647 C C . GLY A 1 84 ? 1.725 -9.053 -8.551 1.00 93.75 84 GLY A C 1
ATOM 648 O O . GLY A 1 84 ? 0.927 -8.971 -7.616 1.00 93.75 84 GLY A O 1
ATOM 649 N N . THR A 1 85 ? 2.613 -10.047 -8.640 1.00 95.31 85 THR A N 1
ATOM 650 C CA . THR A 1 85 ? 2.705 -11.149 -7.669 1.00 95.31 85 THR A CA 1
ATOM 651 C C . THR A 1 85 ? 3.076 -10.651 -6.272 1.00 95.31 85 THR A C 1
ATOM 653 O O . THR A 1 85 ? 2.385 -10.978 -5.300 1.00 95.31 85 THR A O 1
ATOM 656 N N . ALA A 1 86 ? 4.126 -9.829 -6.172 1.00 95.88 86 ALA A N 1
ATOM 657 C CA . ALA A 1 86 ? 4.584 -9.246 -4.911 1.00 95.88 86 ALA A CA 1
ATOM 658 C C . ALA A 1 86 ? 3.499 -8.365 -4.278 1.00 95.88 86 ALA A C 1
ATOM 660 O O . ALA A 1 86 ? 3.144 -8.535 -3.109 1.00 95.88 86 ALA A O 1
ATOM 661 N N . ALA A 1 87 ? 2.881 -7.486 -5.071 1.00 94.62 87 ALA A N 1
ATOM 662 C CA . ALA A 1 87 ? 1.815 -6.616 -4.599 1.00 94.62 87 ALA A CA 1
ATOM 663 C C . ALA A 1 87 ? 0.576 -7.406 -4.150 1.00 94.62 87 ALA A C 1
ATOM 665 O O . ALA A 1 87 ? 0.015 -7.115 -3.094 1.00 94.62 87 ALA A O 1
ATOM 666 N N . ALA A 1 88 ? 0.169 -8.448 -4.883 1.00 94.31 88 ALA A N 1
ATOM 667 C CA . ALA A 1 88 ? -0.929 -9.319 -4.467 1.00 94.31 88 ALA A CA 1
ATOM 668 C C . ALA A 1 88 ? -0.623 -10.043 -3.145 1.00 94.31 88 ALA A C 1
ATOM 670 O O . ALA A 1 88 ? -1.522 -10.195 -2.312 1.00 94.31 88 ALA A O 1
ATOM 671 N N . GLY A 1 89 ? 0.632 -10.460 -2.936 1.00 95.38 89 GLY A N 1
ATOM 672 C CA . GLY A 1 89 ? 1.128 -10.994 -1.666 1.00 95.38 89 GLY A CA 1
ATOM 673 C C . GLY A 1 89 ? 1.020 -9.986 -0.525 1.00 95.38 89 GLY A C 1
ATOM 674 O O . GLY A 1 89 ? 0.404 -10.291 0.499 1.00 95.38 89 GLY A O 1
ATOM 675 N N . GLY A 1 90 ? 1.524 -8.769 -0.734 1.00 95.88 90 GLY A N 1
ATOM 676 C CA . GLY A 1 90 ? 1.414 -7.668 0.222 1.00 95.88 90 GLY A CA 1
ATOM 677 C C . GLY A 1 90 ? -0.037 -7.345 0.589 1.00 95.88 90 GLY A C 1
ATOM 678 O O . GLY A 1 90 ? -0.351 -7.201 1.767 1.00 95.88 90 GLY A O 1
ATOM 679 N N . LEU A 1 91 ? -0.952 -7.318 -0.390 1.00 95.00 91 LEU A N 1
ATOM 680 C CA . LEU A 1 91 ? -2.383 -7.087 -0.153 1.00 95.00 91 LEU A CA 1
ATOM 681 C C . LEU A 1 91 ? -3.016 -8.172 0.727 1.00 95.00 91 LEU A C 1
ATOM 683 O O . LEU A 1 91 ? -3.803 -7.842 1.612 1.00 95.00 91 LEU A O 1
ATOM 687 N N . ARG A 1 92 ? -2.657 -9.452 0.539 1.00 95.19 92 ARG A N 1
ATOM 688 C CA . ARG A 1 92 ? -3.137 -10.540 1.416 1.00 95.19 92 ARG A CA 1
ATOM 689 C C . ARG A 1 92 ? -2.649 -10.365 2.849 1.00 95.19 92 ARG A C 1
ATOM 691 O O . ARG A 1 92 ? -3.434 -10.512 3.779 1.00 95.19 92 ARG A O 1
ATOM 698 N N . GLN A 1 93 ? -1.374 -10.034 3.031 1.00 96.12 93 GLN A N 1
ATOM 699 C CA . GLN A 1 93 ? -0.812 -9.834 4.368 1.00 96.12 93 GLN A CA 1
ATOM 700 C C . GLN A 1 93 ? -1.401 -8.585 5.044 1.00 96.12 93 GLN A C 1
ATOM 702 O O . GLN A 1 93 ? -1.745 -8.619 6.223 1.00 96.12 93 GLN A O 1
ATOM 707 N N . ALA A 1 94 ? -1.603 -7.499 4.291 1.00 96.00 94 ALA A N 1
ATOM 708 C CA . ALA A 1 94 ? -2.279 -6.294 4.766 1.00 96.00 94 ALA A CA 1
ATOM 709 C C . ALA A 1 94 ? -3.714 -6.587 5.221 1.00 96.00 94 ALA A C 1
ATOM 711 O O . ALA A 1 94 ? -4.132 -6.108 6.273 1.00 96.00 94 ALA A O 1
ATOM 712 N N . TRP A 1 95 ? -4.441 -7.403 4.457 1.00 94.81 95 TRP A N 1
ATOM 713 C CA . TRP A 1 95 ? -5.782 -7.861 4.804 1.00 94.81 95 TRP A CA 1
ATOM 714 C C . TRP A 1 95 ? -5.792 -8.641 6.127 1.00 94.81 95 TRP A C 1
ATOM 716 O O . TRP A 1 95 ? -6.510 -8.274 7.055 1.00 94.81 95 TRP A O 1
ATOM 726 N N . GLN A 1 96 ? -4.922 -9.647 6.261 1.00 94.12 96 GLN A N 1
ATOM 727 C CA . GLN A 1 96 ? -4.777 -10.440 7.491 1.00 94.12 96 GLN A CA 1
ATOM 728 C C . GLN A 1 96 ? -4.415 -9.574 8.705 1.00 94.12 96 GLN A C 1
ATOM 730 O O . GLN A 1 96 ? -4.919 -9.784 9.809 1.00 94.12 96 GLN A O 1
ATOM 735 N N . LEU A 1 97 ? -3.545 -8.575 8.526 1.00 95.88 97 LEU A N 1
ATOM 736 C CA . LEU A 1 97 ? -3.232 -7.616 9.584 1.00 95.88 97 LEU A CA 1
ATOM 737 C C . LEU A 1 97 ? -4.443 -6.753 9.952 1.00 95.88 97 LEU A C 1
ATOM 739 O O . LEU A 1 97 ? -4.603 -6.435 11.128 1.00 95.88 97 LEU A O 1
ATOM 743 N N . GLY A 1 98 ? -5.293 -6.393 8.989 1.00 94.62 98 GLY A N 1
ATOM 744 C CA . GLY A 1 98 ? -6.547 -5.682 9.238 1.00 94.62 98 GLY A CA 1
ATOM 745 C C . GLY A 1 98 ? -7.492 -6.484 10.131 1.00 94.62 98 GLY A C 1
ATOM 746 O O . GLY A 1 98 ? -7.962 -5.973 11.143 1.00 94.62 98 GLY A O 1
ATOM 747 N N . GLU A 1 99 ? -7.685 -7.770 9.836 1.00 92.75 99 GLU A N 1
ATOM 748 C CA . GLU A 1 99 ? -8.480 -8.683 10.675 1.00 92.75 99 GLU A CA 1
ATOM 749 C C . GLU A 1 99 ? -7.887 -8.812 12.084 1.00 92.75 99 GLU A C 1
ATOM 751 O O . GLU A 1 99 ? -8.584 -8.676 13.094 1.00 92.75 99 GLU A O 1
ATOM 756 N N . ARG A 1 100 ? -6.564 -9.010 12.165 1.00 94.06 100 ARG A N 1
ATOM 757 C CA . ARG A 1 100 ? -5.829 -9.118 13.433 1.00 94.06 100 ARG A CA 1
ATOM 758 C C . ARG A 1 100 ? -5.859 -7.835 14.253 1.00 94.06 100 ARG A C 1
ATOM 760 O O . ARG A 1 100 ? -5.792 -7.910 15.480 1.00 94.06 100 ARG A O 1
ATOM 767 N N . ALA A 1 101 ? -5.985 -6.672 13.614 1.00 93.88 101 ALA A N 1
ATOM 768 C CA . ALA A 1 101 ? -6.141 -5.392 14.301 1.00 93.88 101 ALA A CA 1
ATOM 769 C C . ALA A 1 101 ? -7.445 -5.315 15.104 1.00 93.88 101 ALA A C 1
ATOM 771 O O . ALA A 1 101 ? -7.550 -4.481 15.999 1.00 93.88 101 ALA A O 1
ATOM 772 N N . VAL A 1 102 ? -8.412 -6.190 14.819 1.00 92.25 102 VAL A N 1
ATOM 773 C CA . VAL A 1 102 ? -9.677 -6.291 15.549 1.00 92.25 102 VAL A CA 1
ATOM 774 C C . VAL A 1 102 ? -9.670 -7.487 16.487 1.00 92.25 102 VAL A C 1
ATOM 776 O O . VAL A 1 102 ? -9.955 -7.333 17.673 1.00 92.25 102 VAL A O 1
ATOM 779 N N . SER A 1 103 ? -9.295 -8.668 15.993 1.00 89.88 103 SER A N 1
ATOM 780 C CA . SER A 1 103 ? -9.394 -9.906 16.769 1.00 89.88 103 SER A CA 1
ATOM 781 C C . SER A 1 103 ? -8.401 -9.972 17.932 1.00 89.88 103 SER A C 1
ATOM 783 O O . SER A 1 103 ? -8.802 -10.287 19.053 1.00 89.88 103 SER A O 1
ATOM 785 N N . LEU A 1 104 ? -7.127 -9.612 17.724 1.00 90.81 104 LEU A N 1
ATOM 786 C CA . LEU A 1 104 ? -6.107 -9.726 18.775 1.00 90.81 104 LEU A CA 1
ATOM 787 C C . LEU A 1 104 ? -6.390 -8.840 19.998 1.00 90.81 104 LEU A C 1
ATOM 789 O O . LEU A 1 104 ? -6.265 -9.333 21.119 1.00 90.81 104 LEU A O 1
ATOM 793 N N . PRO A 1 105 ? -6.782 -7.561 19.849 1.00 90.25 105 PRO A N 1
ATOM 794 C CA . PRO A 1 105 ? -7.108 -6.720 20.998 1.00 90.25 105 PRO A CA 1
ATOM 795 C C . PRO A 1 105 ? -8.312 -7.217 21.790 1.00 90.25 105 PRO A C 1
ATOM 797 O O . PRO A 1 105 ? -8.305 -7.114 23.013 1.00 90.25 105 PRO A O 1
ATOM 800 N N . LEU A 1 106 ? -9.321 -7.769 21.111 1.00 87.62 106 LEU A N 1
ATOM 801 C CA . LEU A 1 106 ? -10.508 -8.327 21.758 1.00 87.62 106 LEU A CA 1
ATOM 802 C C . LEU A 1 106 ? -10.159 -9.588 22.550 1.00 87.62 106 LEU A C 1
ATOM 804 O O . LEU A 1 106 ? -10.483 -9.668 23.732 1.00 87.62 106 LEU A O 1
ATOM 808 N N . MET A 1 107 ? -9.410 -10.514 21.944 1.00 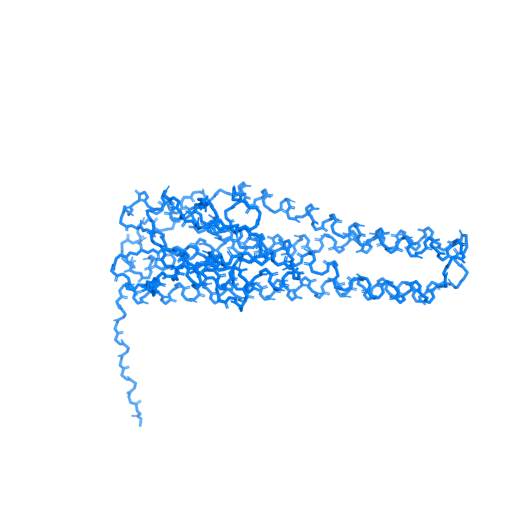86.31 107 MET A N 1
ATOM 809 C CA . MET A 1 107 ? -8.908 -11.710 22.631 1.00 86.31 107 MET A CA 1
ATOM 810 C C . MET A 1 107 ? -8.013 -11.352 23.823 1.00 86.31 107 MET A C 1
ATOM 812 O O . MET A 1 107 ? -8.099 -11.980 24.873 1.00 86.31 107 MET A O 1
ATOM 816 N N . ALA A 1 108 ? -7.174 -10.322 23.689 1.00 87.25 108 ALA A N 1
ATOM 817 C CA . ALA A 1 108 ? -6.317 -9.854 24.774 1.00 87.25 108 ALA A CA 1
ATOM 818 C C . ALA A 1 108 ? -7.106 -9.175 25.909 1.00 87.25 108 ALA A C 1
ATOM 820 O O . ALA A 1 108 ? -6.696 -9.251 27.066 1.00 87.25 108 ALA A O 1
ATOM 821 N N . ALA A 1 109 ? -8.214 -8.496 25.591 1.00 84.69 109 ALA A N 1
ATOM 822 C CA . ALA A 1 109 ? -9.068 -7.828 26.570 1.00 84.69 109 ALA A CA 1
ATOM 823 C C . ALA A 1 109 ? -9.971 -8.796 27.346 1.00 84.69 109 ALA A C 1
ATOM 825 O O . ALA A 1 109 ? -10.246 -8.540 28.517 1.00 84.69 109 ALA A O 1
ATOM 826 N N . ALA A 1 110 ? -10.426 -9.875 26.703 1.00 78.44 110 ALA A N 1
ATOM 827 C CA . ALA A 1 110 ? -11.351 -10.853 27.273 1.00 78.44 110 ALA A CA 1
ATOM 828 C C . ALA A 1 110 ? -10.979 -12.295 26.848 1.00 78.44 110 ALA A C 1
ATOM 830 O O . ALA A 1 110 ? -11.652 -12.890 26.004 1.00 78.44 110 ALA A O 1
ATOM 831 N N . PRO A 1 111 ? -9.915 -12.890 27.429 1.00 62.59 111 PRO A N 1
ATOM 832 C CA . PRO A 1 111 ? -9.379 -14.184 26.984 1.00 62.59 111 PRO A CA 1
ATOM 833 C C . PRO A 1 111 ? -10.352 -15.359 27.160 1.00 62.59 111 PRO A C 1
ATOM 835 O O . PRO A 1 111 ? -10.310 -16.314 26.387 1.00 62.59 111 PRO A O 1
ATOM 838 N N . PHE A 1 112 ? -11.223 -15.285 28.171 1.00 55.59 112 PHE A N 1
ATOM 839 C CA . PHE A 1 112 ? -12.129 -16.369 28.564 1.00 55.59 112 PHE A CA 1
ATOM 840 C C . PHE A 1 112 ? -13.510 -16.299 27.889 1.00 55.59 112 PHE A C 1
ATOM 842 O O . PHE A 1 112 ? -14.127 -17.336 27.674 1.00 55.59 112 PHE A O 1
ATOM 849 N N . GLU A 1 113 ? -13.986 -15.115 27.484 1.00 53.88 113 GLU A N 1
ATOM 850 C CA . GLU A 1 113 ? -15.287 -14.959 26.797 1.00 53.88 113 GLU A CA 1
ATOM 851 C C . GLU A 1 113 ? -15.246 -15.445 25.336 1.00 53.88 113 GLU A C 1
ATOM 853 O O . GLU A 1 113 ? -16.269 -15.773 24.736 1.00 53.88 113 GLU A O 1
ATOM 858 N N . LEU A 1 1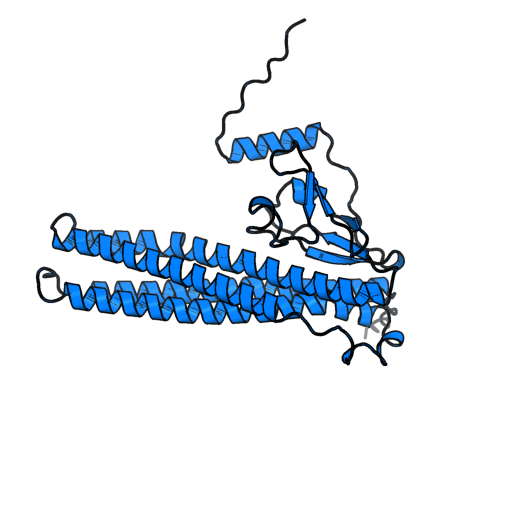14 ? -14.047 -15.525 24.755 1.00 52.72 114 LEU A N 1
ATOM 859 C CA . LEU A 1 114 ? -13.821 -15.817 23.339 1.00 52.72 114 LEU A CA 1
ATOM 860 C C . LEU A 1 114 ? -13.447 -17.288 23.055 1.00 52.72 114 LEU A C 1
ATOM 862 O O . LEU A 1 114 ? -13.429 -17.693 21.893 1.00 52.72 114 LEU A O 1
ATOM 866 N N . GLN A 1 115 ? -13.223 -18.122 24.080 1.00 45.66 115 GLN A N 1
ATOM 867 C CA . GLN A 1 115 ? -12.794 -19.526 23.924 1.00 45.66 115 GLN A CA 1
ATOM 868 C C . GLN A 1 115 ? -13.824 -20.444 23.235 1.00 45.66 115 GLN A C 1
ATOM 870 O O . GLN A 1 115 ? -13.433 -21.466 22.679 1.00 45.66 115 GLN A O 1
ATOM 875 N N . GLY A 1 116 ? -15.109 -20.071 23.200 1.00 41.50 116 GLY A N 1
ATOM 876 C CA . GLY A 1 116 ? -16.163 -20.836 22.514 1.00 41.50 116 GLY A CA 1
ATOM 877 C C . GLY A 1 116 ? -16.557 -20.328 21.119 1.00 41.50 116 GLY A C 1
ATOM 878 O O . GLY A 1 116 ? -17.230 -21.047 20.388 1.00 41.50 116 GLY A O 1
ATOM 879 N N . SER A 1 117 ? -16.169 -19.104 20.728 1.00 44.50 117 SER A N 1
ATOM 880 C CA . SER A 1 117 ? -16.716 -18.432 19.529 1.00 44.50 117 SER A CA 1
ATOM 881 C C . SER A 1 117 ? -15.687 -17.720 18.636 1.00 44.50 117 SER A C 1
ATOM 883 O O . SER A 1 117 ? -16.012 -17.361 17.501 1.00 44.50 117 SER A O 1
ATOM 885 N N . ALA A 1 118 ? -14.442 -17.533 19.093 1.00 42.66 118 ALA A N 1
ATOM 886 C CA . ALA A 1 118 ? -13.453 -16.707 18.391 1.00 42.66 118 ALA A CA 1
ATOM 887 C C . ALA A 1 118 ? -12.934 -17.312 17.086 1.00 42.66 118 ALA A C 1
ATOM 889 O O . ALA A 1 118 ? -12.689 -16.578 16.133 1.00 42.66 118 ALA A O 1
ATOM 890 N N . SER A 1 119 ? -12.766 -18.637 17.026 1.00 42.12 119 SER A N 1
ATOM 891 C CA . SER A 1 119 ? -12.154 -19.273 15.851 1.00 42.12 119 SER A CA 1
ATOM 892 C C . SER A 1 119 ? -13.159 -19.640 14.761 1.00 42.12 119 SER A C 1
ATOM 894 O O . SER A 1 119 ? -12.765 -19.789 13.610 1.00 42.12 119 SER A O 1
ATOM 896 N N . ALA A 1 120 ? -14.440 -19.801 15.105 1.00 40.69 120 ALA A N 1
ATOM 897 C CA . ALA A 1 120 ? -15.461 -20.289 14.177 1.00 40.69 120 ALA A CA 1
ATOM 898 C C . ALA A 1 120 ? -16.332 -19.175 13.579 1.00 40.69 120 ALA A C 1
ATOM 900 O O . ALA A 1 120 ? -17.070 -19.425 12.630 1.00 40.69 120 ALA A O 1
ATOM 901 N N . ALA A 1 121 ? -16.292 -17.961 14.141 1.00 45.09 121 ALA A N 1
ATOM 902 C CA . ALA A 1 121 ? -17.363 -17.000 13.913 1.00 45.09 121 ALA A CA 1
ATOM 903 C C . ALA A 1 121 ? -16.902 -15.552 13.647 1.00 45.09 121 ALA A C 1
ATOM 905 O O . ALA A 1 121 ? -17.737 -14.656 13.579 1.00 45.09 121 ALA A O 1
ATOM 906 N N . LEU A 1 122 ? -15.613 -15.270 13.451 1.00 51.44 122 LEU A N 1
ATOM 907 C CA . LEU A 1 122 ? -15.243 -14.071 12.685 1.00 51.44 122 LEU A CA 1
ATOM 908 C C . LEU A 1 122 ? -15.674 -14.369 11.241 1.00 51.44 122 LEU A C 1
ATOM 910 O O . LEU A 1 122 ? -15.095 -15.248 10.613 1.00 51.44 122 LEU A O 1
ATOM 914 N N . GLY A 1 123 ? -16.803 -13.785 10.824 1.00 48.94 123 GLY A N 1
ATOM 915 C CA . GLY A 1 123 ? -17.607 -14.211 9.673 1.00 48.94 123 GLY A CA 1
ATOM 916 C C . GLY A 1 123 ? -16.815 -14.421 8.384 1.00 48.94 123 GLY A C 1
ATOM 917 O O . GLY A 1 123 ? -15.717 -13.894 8.239 1.00 48.94 123 GLY A O 1
ATOM 918 N N . GLN A 1 124 ? -17.387 -15.197 7.451 1.00 51.59 124 GLN A N 1
ATOM 919 C CA . GLN A 1 124 ? -16.811 -15.427 6.123 1.00 51.59 124 GLN A CA 1
ATOM 920 C C . GLN A 1 124 ? -16.337 -14.103 5.521 1.00 51.59 124 GLN A C 1
ATOM 922 O O . GLN A 1 124 ? -17.131 -13.270 5.092 1.00 51.59 124 GLN A O 1
ATOM 927 N N . VAL A 1 125 ? -15.023 -13.928 5.538 1.00 56.34 125 VAL A N 1
ATOM 928 C CA . VAL A 1 125 ? -14.319 -12.774 5.004 1.00 56.34 125 VAL A CA 1
ATOM 929 C C . VAL A 1 125 ? 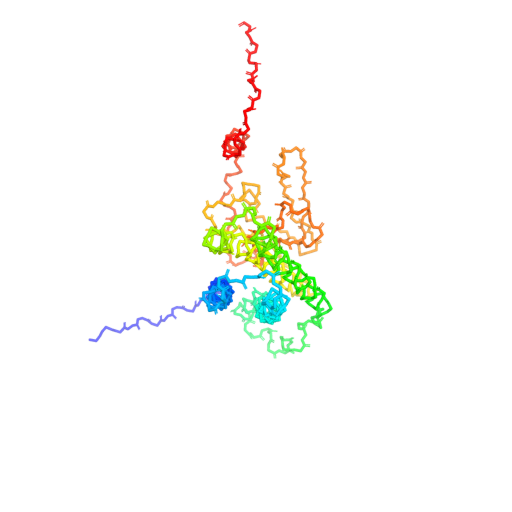-14.704 -12.636 3.538 1.00 56.34 125 VAL A C 1
ATOM 931 O O . VAL A 1 125 ? -14.620 -13.614 2.787 1.00 56.34 125 VAL A O 1
ATOM 934 N N . ASP A 1 126 ? -15.129 -11.443 3.116 1.00 65.94 126 ASP A N 1
ATOM 935 C CA . ASP A 1 126 ? -15.476 -11.202 1.718 1.00 65.94 126 ASP A CA 1
ATOM 936 C C . ASP A 1 126 ? -14.200 -11.147 0.867 1.00 65.94 126 ASP A C 1
ATOM 938 O O . ASP A 1 126 ? -13.671 -10.091 0.509 1.00 65.94 126 ASP A O 1
ATOM 942 N N . LEU A 1 127 ? -13.702 -12.333 0.514 1.00 78.94 127 LEU A N 1
ATOM 943 C CA . LEU A 1 127 ? -12.549 -12.503 -0.359 1.00 78.94 127 LEU A CA 1
ATOM 944 C C . LEU A 1 127 ? -12.811 -11.969 -1.773 1.00 78.94 127 LEU A C 1
ATOM 946 O O . LEU A 1 127 ? -11.858 -11.835 -2.541 1.00 78.94 127 LEU A O 1
ATOM 950 N N . ARG A 1 128 ? -14.063 -11.659 -2.152 1.00 85.12 128 ARG A N 1
ATOM 951 C CA . ARG A 1 128 ? -14.355 -11.073 -3.468 1.00 85.12 128 ARG A CA 1
ATOM 952 C C . ARG A 1 128 ? -13.796 -9.660 -3.551 1.00 85.12 128 ARG A C 1
ATOM 954 O O . ARG A 1 128 ? -13.177 -9.337 -4.559 1.00 85.12 128 ARG A O 1
ATOM 961 N N . GLN A 1 129 ? -13.925 -8.863 -2.489 1.00 84.81 129 GLN A N 1
ATOM 962 C CA . GLN A 1 129 ? -13.342 -7.517 -2.439 1.00 84.81 129 GLN A CA 1
ATOM 963 C C . GLN A 1 129 ? -11.814 -7.560 -2.496 1.00 84.81 129 GLN A C 1
ATOM 965 O O . GLN A 1 129 ? -11.212 -6.817 -3.269 1.00 84.81 129 GLN A O 1
ATOM 970 N N . LEU A 1 130 ? -11.179 -8.478 -1.756 1.00 87.94 130 LEU A N 1
ATOM 971 C CA . LEU A 1 130 ? -9.727 -8.662 -1.826 1.00 87.94 130 LEU A CA 1
ATOM 972 C C . LEU A 1 130 ? -9.272 -9.060 -3.239 1.00 87.94 130 LEU A C 1
ATOM 974 O O . LEU A 1 130 ? -8.313 -8.490 -3.756 1.00 87.94 130 LEU A O 1
ATOM 978 N N . ARG A 1 131 ? -9.971 -10.002 -3.885 1.00 89.00 131 ARG A N 1
ATOM 979 C CA . ARG A 1 131 ? -9.665 -10.426 -5.262 1.00 89.00 131 ARG A CA 1
ATOM 980 C C . ARG A 1 131 ? -9.871 -9.298 -6.272 1.00 89.00 131 ARG A C 1
ATOM 982 O O . ARG A 1 131 ? -9.033 -9.125 -7.150 1.00 89.00 131 ARG A O 1
ATOM 989 N N . ALA A 1 132 ? -10.937 -8.511 -6.134 1.00 89.12 132 ALA A N 1
ATOM 990 C CA . ALA A 1 132 ? -11.184 -7.351 -6.987 1.00 89.12 132 ALA A CA 1
ATOM 991 C C . ALA A 1 132 ? -10.080 -6.294 -6.826 1.00 89.12 132 ALA A C 1
ATOM 993 O O . ALA A 1 132 ? -9.553 -5.794 -7.818 1.00 89.12 132 ALA A O 1
ATOM 994 N N . LEU A 1 133 ? -9.664 -6.011 -5.587 1.00 89.00 133 LEU A N 1
ATOM 995 C CA . LEU A 1 133 ? -8.560 -5.093 -5.310 1.00 89.00 133 LEU A CA 1
ATOM 996 C C . LEU A 1 133 ? -7.236 -5.604 -5.894 1.00 89.00 133 LEU A C 1
ATOM 998 O O . LEU A 1 133 ? -6.478 -4.819 -6.457 1.00 89.00 133 LEU A O 1
ATOM 1002 N N . GLN A 1 134 ? -6.969 -6.910 -5.804 1.00 91.00 134 GLN A N 1
ATOM 1003 C CA . GLN A 1 134 ? -5.802 -7.537 -6.429 1.00 91.00 134 GLN A CA 1
ATOM 1004 C C . GLN A 1 134 ? -5.831 -7.409 -7.954 1.00 91.00 134 GLN A C 1
ATOM 1006 O O . GLN A 1 134 ? -4.815 -7.030 -8.527 1.00 91.00 134 GLN A O 1
ATOM 1011 N N . ALA A 1 135 ? -6.973 -7.666 -8.597 1.00 90.25 135 ALA A N 1
ATOM 1012 C CA . ALA A 1 135 ? -7.123 -7.532 -10.046 1.00 90.25 135 ALA A CA 1
ATOM 1013 C C . ALA A 1 135 ? -6.858 -6.090 -10.507 1.00 90.25 135 ALA A C 1
ATOM 1015 O O . ALA A 1 135 ? -5.957 -5.858 -11.307 1.00 90.25 135 ALA A O 1
ATOM 1016 N N . VAL A 1 136 ? -7.538 -5.108 -9.902 1.00 88.62 136 VAL A N 1
ATOM 1017 C CA . VAL A 1 136 ? -7.341 -3.680 -10.217 1.00 88.62 136 VAL A CA 1
ATOM 1018 C C . VAL A 1 136 ? -5.894 -3.242 -9.972 1.00 88.62 136 VAL A C 1
ATOM 1020 O O . VAL A 1 136 ? -5.348 -2.425 -10.713 1.00 88.62 136 VAL A O 1
ATOM 1023 N N . ASN A 1 137 ? -5.257 -3.757 -8.920 1.00 89.75 137 ASN A N 1
ATOM 1024 C CA . ASN A 1 137 ? -3.869 -3.442 -8.613 1.00 89.75 137 ASN A CA 1
ATOM 1025 C C . ASN A 1 137 ? -2.909 -4.005 -9.672 1.00 89.75 137 ASN A C 1
ATOM 1027 O O . ASN A 1 137 ? -2.029 -3.277 -10.126 1.00 89.75 137 ASN A O 1
ATOM 1031 N N . THR A 1 138 ? -3.094 -5.263 -10.078 1.00 90.31 138 THR A N 1
ATOM 1032 C CA . THR A 1 138 ? -2.313 -5.891 -11.151 1.00 90.31 138 THR A CA 1
ATOM 1033 C C . THR A 1 138 ? -2.487 -5.137 -12.465 1.00 90.31 138 THR A C 1
ATOM 1035 O O . THR A 1 138 ? -1.486 -4.754 -13.060 1.00 90.31 138 THR A O 1
ATOM 1038 N N . ASP A 1 139 ? -3.720 -4.802 -12.855 1.00 91.00 139 ASP A N 1
ATOM 1039 C CA . ASP A 1 139 ? -3.993 -4.064 -14.096 1.00 91.00 139 ASP A CA 1
ATOM 1040 C C . ASP A 1 139 ? -3.289 -2.700 -14.125 1.00 91.00 139 ASP A C 1
ATOM 1042 O O . ASP A 1 139 ? -2.681 -2.317 -15.126 1.00 91.00 139 ASP A O 1
ATOM 1046 N N . ARG A 1 140 ? -3.303 -1.962 -13.005 1.00 89.25 140 ARG A N 1
ATOM 1047 C CA . ARG A 1 140 ? -2.608 -0.666 -12.899 1.00 89.25 140 ARG A CA 1
ATOM 1048 C C . ARG A 1 140 ? -1.085 -0.803 -12.954 1.00 89.25 140 ARG A C 1
ATOM 1050 O O . ARG A 1 140 ? -0.424 0.067 -13.519 1.00 89.25 140 ARG A O 1
ATOM 1057 N N . ILE A 1 141 ? -0.526 -1.865 -12.375 1.00 89.75 141 ILE A N 1
ATOM 1058 C CA . ILE A 1 141 ? 0.912 -2.168 -12.453 1.00 89.75 141 ILE A CA 1
ATOM 1059 C C . ILE A 1 141 ? 1.302 -2.536 -13.890 1.00 89.75 141 ILE A C 1
ATOM 1061 O O . ILE A 1 141 ? 2.297 -2.022 -14.405 1.00 89.75 141 ILE A O 1
ATOM 1065 N N . SER A 1 142 ? 0.505 -3.369 -14.560 1.00 89.25 142 SER A N 1
ATOM 1066 C CA . SER A 1 142 ? 0.687 -3.704 -15.975 1.00 89.25 142 SER A CA 1
ATOM 1067 C C . SER A 1 142 ? 0.614 -2.457 -16.862 1.00 89.25 142 SER A C 1
ATOM 1069 O O . SER A 1 142 ? 1.455 -2.279 -17.736 1.00 89.25 142 SER A O 1
ATOM 1071 N N . GLY A 1 143 ? -0.314 -1.534 -16.591 1.00 87.44 143 GLY A N 1
ATOM 1072 C CA . GLY A 1 143 ? -0.370 -0.239 -17.275 1.00 87.44 143 GLY A CA 1
ATOM 1073 C C . GLY A 1 143 ? 0.901 0.597 -17.082 1.00 87.44 143 GLY A C 1
ATOM 1074 O O . GLY A 1 143 ? 1.503 1.039 -18.058 1.00 87.44 143 GLY A O 1
ATOM 1075 N N . ALA A 1 144 ? 1.366 0.755 -15.837 1.00 87.25 144 ALA A N 1
ATOM 1076 C CA . ALA A 1 144 ? 2.571 1.534 -15.529 1.00 87.25 144 ALA A CA 1
ATOM 1077 C C . ALA A 1 144 ? 3.844 0.950 -16.178 1.00 87.25 144 ALA A C 1
ATOM 1079 O O . ALA A 1 144 ? 4.699 1.684 -16.676 1.00 87.25 144 ALA A O 1
ATOM 1080 N N . THR A 1 145 ? 3.968 -0.377 -16.205 1.00 86.81 145 THR A N 1
ATOM 1081 C CA . THR A 1 145 ? 5.096 -1.072 -16.851 1.00 86.81 145 THR A CA 1
ATOM 1082 C C . THR A 1 145 ? 5.015 -1.014 -18.379 1.00 86.81 145 THR A C 1
ATOM 1084 O O . THR A 1 145 ? 6.036 -0.808 -19.036 1.00 86.81 145 THR A O 1
ATOM 1087 N N . ALA A 1 146 ? 3.820 -1.084 -18.970 1.00 87.75 146 ALA A N 1
ATOM 1088 C CA . ALA A 1 146 ? 3.634 -0.877 -20.405 1.00 87.75 146 ALA A CA 1
ATOM 1089 C C . ALA A 1 146 ? 3.990 0.561 -20.831 1.00 87.75 146 ALA A C 1
ATOM 1091 O O . ALA A 1 146 ? 4.702 0.759 -21.818 1.00 87.75 146 ALA A O 1
ATOM 1092 N N . GLU A 1 147 ? 3.565 1.572 -20.067 1.00 87.75 147 GLU A N 1
ATOM 1093 C CA . GLU A 1 147 ? 3.931 2.979 -20.293 1.00 87.75 147 GLU A CA 1
ATOM 1094 C C . GLU A 1 147 ? 5.446 3.204 -20.221 1.00 87.75 147 GLU A C 1
ATOM 1096 O O . GLU A 1 147 ? 6.002 4.009 -20.977 1.00 87.75 147 GLU A O 1
ATOM 1101 N N . MET A 1 148 ? 6.120 2.493 -19.316 1.00 84.69 148 MET A N 1
ATOM 1102 C CA . MET A 1 148 ? 7.574 2.488 -19.200 1.00 84.69 148 MET A CA 1
ATOM 1103 C C . MET A 1 148 ? 8.226 1.919 -20.469 1.00 84.69 148 MET A C 1
ATOM 1105 O O . MET A 1 148 ? 9.070 2.585 -21.066 1.00 84.69 148 MET A O 1
ATOM 1109 N N . VAL A 1 149 ? 7.802 0.742 -20.942 1.00 85.50 149 VAL A N 1
ATOM 1110 C CA . VAL A 1 149 ? 8.318 0.138 -22.189 1.00 85.50 149 VAL A CA 1
ATOM 1111 C C . VAL A 1 149 ? 8.089 1.057 -23.390 1.00 85.50 149 VAL A C 1
ATOM 1113 O O . VAL A 1 149 ? 8.994 1.268 -24.198 1.00 85.50 149 VAL A O 1
ATOM 1116 N N . GLN A 1 150 ? 6.910 1.673 -23.494 1.00 87.56 150 GLN A N 1
ATOM 1117 C CA . GLN A 1 150 ? 6.613 2.629 -24.563 1.00 87.56 150 GLN A CA 1
ATOM 1118 C C . GLN A 1 150 ? 7.539 3.852 -24.531 1.00 87.56 150 GLN A C 1
ATOM 1120 O O . GLN A 1 150 ? 7.915 4.355 -25.588 1.00 87.56 150 GLN A O 1
ATOM 1125 N N . GLN A 1 151 ? 7.923 4.334 -23.345 1.00 86.12 151 GLN A N 1
ATOM 1126 C CA . GLN A 1 151 ? 8.898 5.420 -23.209 1.00 86.12 151 GLN A CA 1
ATOM 1127 C C . GLN A 1 151 ? 10.274 5.021 -23.751 1.00 86.12 151 GLN A C 1
ATOM 1129 O O . GLN A 1 151 ? 10.861 5.806 -24.494 1.00 86.12 151 GLN A O 1
ATOM 1134 N N . ILE A 1 152 ? 10.750 3.802 -23.468 1.00 83.56 152 ILE A N 1
ATOM 1135 C CA . ILE A 1 152 ? 12.009 3.294 -24.045 1.00 83.56 152 ILE A CA 1
ATOM 1136 C C . ILE A 1 152 ? 11.907 3.216 -25.561 1.00 83.56 152 ILE A C 1
ATOM 1138 O O . ILE A 1 152 ? 12.783 3.702 -26.268 1.00 83.56 152 ILE A O 1
ATOM 1142 N N . ASN A 1 153 ? 10.819 2.634 -26.070 1.00 85.50 153 ASN A N 1
ATOM 1143 C CA . ASN A 1 153 ? 10.636 2.451 -27.505 1.00 85.50 153 ASN A CA 1
ATOM 1144 C C . ASN A 1 153 ? 10.629 3.792 -28.247 1.00 85.50 153 ASN A C 1
ATOM 1146 O O . ASN A 1 153 ? 11.147 3.869 -29.357 1.00 85.50 153 ASN A O 1
ATOM 1150 N N . ARG A 1 154 ? 10.119 4.867 -27.627 1.00 87.88 154 ARG A N 1
ATOM 1151 C CA . ARG A 1 154 ? 10.234 6.224 -28.183 1.00 87.88 154 ARG A CA 1
ATOM 1152 C C . ARG A 1 154 ? 11.685 6.696 -28.273 1.00 87.88 154 ARG A C 1
ATOM 1154 O O . ARG A 1 154 ? 12.066 7.217 -29.316 1.00 87.88 154 ARG A O 1
ATOM 1161 N N . GLN A 1 155 ? 12.488 6.475 -27.232 1.00 86.75 155 GLN A N 1
ATOM 1162 C CA . GLN A 1 155 ? 13.918 6.813 -27.249 1.00 86.75 155 GLN A CA 1
ATOM 1163 C C . GLN A 1 155 ? 14.668 6.032 -28.336 1.00 86.75 155 GLN A C 1
ATOM 1165 O O . GLN A 1 155 ? 15.474 6.600 -29.069 1.00 86.75 155 GLN A O 1
ATOM 1170 N N . LEU A 1 156 ? 14.365 4.744 -28.503 1.00 82.06 156 LEU A N 1
ATOM 1171 C CA . LEU A 1 156 ? 14.980 3.921 -29.547 1.00 82.06 156 LEU A CA 1
ATOM 1172 C C . LEU A 1 156 ? 14.523 4.302 -30.958 1.00 82.06 156 LEU A C 1
ATOM 1174 O O . LEU A 1 156 ? 15.335 4.333 -31.878 1.00 82.06 156 LEU A O 1
ATOM 1178 N N . GLY A 1 157 ? 13.247 4.646 -31.134 1.00 83.00 157 GLY A N 1
ATOM 1179 C CA . GLY A 1 157 ? 12.738 5.153 -32.407 1.00 83.00 157 GLY A CA 1
ATOM 1180 C C . GLY A 1 157 ? 13.444 6.440 -32.841 1.00 83.00 157 GLY A C 1
ATOM 1181 O O . GLY A 1 157 ? 13.783 6.587 -34.010 1.00 83.00 157 GLY A O 1
ATOM 1182 N N . GLN A 1 158 ? 13.746 7.340 -31.899 1.00 85.75 158 GLN A N 1
ATOM 1183 C CA . GLN A 1 158 ? 14.508 8.561 -32.184 1.00 85.75 158 GLN A CA 1
ATOM 1184 C C . GLN A 1 158 ? 15.948 8.272 -32.635 1.00 85.75 158 GLN A C 1
ATOM 1186 O O . GLN A 1 158 ? 16.456 8.983 -33.497 1.00 85.75 158 GLN A O 1
ATOM 1191 N N . VAL A 1 159 ? 16.586 7.215 -32.120 1.00 81.06 159 VAL A N 1
ATOM 1192 C CA . VAL A 1 159 ? 17.914 6.780 -32.597 1.00 81.06 159 VAL A CA 1
ATOM 1193 C C . VAL A 1 159 ? 17.849 6.319 -34.050 1.00 81.06 159 VAL A C 1
ATOM 1195 O O . VAL A 1 159 ? 18.673 6.707 -34.872 1.00 81.06 159 VAL A O 1
ATOM 1198 N N . VAL A 1 160 ? 16.835 5.526 -34.389 1.00 77.81 160 VAL A N 1
ATOM 1199 C CA . VAL A 1 160 ? 16.657 4.954 -35.736 1.00 77.81 160 VAL A CA 1
ATOM 1200 C C . VAL A 1 160 ? 16.374 6.034 -36.773 1.00 77.81 160 VAL A C 1
ATOM 1202 O O . VAL A 1 160 ? 16.873 5.966 -37.891 1.00 77.81 160 VAL A O 1
ATOM 1205 N N . LEU A 1 161 ? 15.615 7.059 -36.387 1.00 81.94 161 LEU A N 1
ATOM 1206 C CA . LEU A 1 161 ? 15.335 8.222 -37.227 1.00 81.94 161 LEU A CA 1
ATOM 1207 C C . LEU A 1 161 ? 16.523 9.198 -37.327 1.00 81.94 161 LEU A C 1
ATOM 1209 O O . LEU A 1 161 ? 16.400 10.224 -37.991 1.00 81.94 161 LEU A O 1
ATOM 1213 N N . GLY A 1 162 ? 17.648 8.922 -36.656 1.00 80.12 162 GLY A N 1
ATOM 1214 C CA . GLY A 1 162 ? 18.815 9.808 -36.618 1.00 80.12 162 GLY A CA 1
ATOM 1215 C C . GLY A 1 162 ? 18.592 11.099 -35.821 1.00 80.12 162 GLY A C 1
ATOM 1216 O O . GLY A 1 162 ? 19.371 12.037 -35.951 1.00 80.12 162 GLY A O 1
ATOM 1217 N N . VAL A 1 163 ? 17.533 11.160 -35.006 1.00 85.75 163 VAL A N 1
ATOM 1218 C CA . VAL A 1 163 ? 17.169 12.333 -34.193 1.00 85.75 163 VAL A CA 1
ATOM 1219 C C . VAL A 1 163 ? 18.059 12.455 -32.954 1.00 85.75 163 VAL A C 1
ATOM 1221 O O . VAL A 1 163 ? 18.324 13.568 -32.510 1.00 85.75 163 VAL A O 1
ATOM 1224 N N . GLN A 1 164 ? 18.527 11.335 -32.393 1.00 85.06 164 GLN A N 1
ATOM 1225 C CA . GLN A 1 164 ? 19.436 11.328 -31.241 1.00 85.06 164 GLN A CA 1
ATOM 1226 C C . GLN A 1 164 ? 20.473 10.206 -31.325 1.00 85.06 164 GLN A C 1
ATOM 1228 O O . GLN A 1 164 ? 20.265 9.213 -32.024 1.00 85.06 164 GLN A O 1
ATOM 1233 N N . SER A 1 165 ? 21.581 10.338 -30.590 1.00 82.06 165 SER A N 1
ATOM 1234 C CA . SER A 1 165 ? 22.597 9.285 -30.537 1.00 82.06 165 SER A CA 1
ATOM 1235 C C . SER A 1 165 ? 22.157 8.114 -29.638 1.00 82.06 165 SER A C 1
ATOM 1237 O O . SER A 1 165 ? 21.369 8.305 -28.705 1.00 82.06 165 SER A O 1
ATOM 1239 N N . PRO A 1 166 ? 22.691 6.894 -29.850 1.00 76.25 166 PRO A N 1
ATOM 1240 C CA . PRO A 1 166 ? 22.469 5.775 -28.933 1.00 76.25 166 PRO A CA 1
ATOM 1241 C C . PRO A 1 166 ? 22.868 6.088 -27.483 1.00 76.25 166 PRO A C 1
ATOM 1243 O O . PRO A 1 166 ? 22.211 5.639 -26.547 1.00 76.25 166 PRO A O 1
ATOM 1246 N N . PHE A 1 167 ? 23.925 6.882 -27.295 1.00 80.31 167 PHE A N 1
ATOM 1247 C CA . PHE A 1 167 ? 24.407 7.279 -25.975 1.00 80.31 167 PHE A CA 1
ATOM 1248 C C . PHE A 1 167 ? 23.406 8.191 -25.252 1.00 80.31 167 PHE A C 1
ATOM 1250 O O . PHE A 1 167 ? 23.078 7.940 -24.091 1.00 80.31 167 PHE A O 1
ATOM 1257 N N . ASP A 1 168 ? 22.851 9.185 -25.950 1.00 84.06 168 ASP A N 1
ATOM 1258 C CA . ASP A 1 168 ? 21.840 10.089 -25.386 1.00 84.06 168 ASP A CA 1
ATOM 1259 C C . ASP A 1 168 ? 20.553 9.332 -25.035 1.00 84.06 168 ASP A C 1
ATOM 1261 O O . ASP A 1 168 ? 19.971 9.539 -23.969 1.00 84.06 168 ASP A O 1
ATOM 1265 N N . ALA A 1 169 ? 20.154 8.375 -25.880 1.00 82.06 169 ALA A N 1
ATOM 1266 C CA . ALA A 1 169 ? 19.017 7.498 -25.613 1.00 82.06 169 ALA A CA 1
ATOM 1267 C C . ALA A 1 169 ? 19.218 6.669 -24.334 1.00 82.06 169 ALA A C 1
ATOM 1269 O O . ALA A 1 169 ? 18.300 6.546 -23.521 1.00 82.06 169 ALA A O 1
ATOM 1270 N N . MET A 1 170 ? 20.420 6.121 -24.127 1.00 77.50 170 MET A N 1
ATOM 1271 C CA . MET A 1 170 ? 20.758 5.374 -22.913 1.00 77.50 170 MET A CA 1
ATOM 1272 C C . MET A 1 170 ? 20.709 6.258 -21.661 1.00 77.50 170 MET A C 1
ATOM 1274 O O . MET A 1 170 ? 20.149 5.832 -20.650 1.00 77.50 170 MET A O 1
ATOM 1278 N N . GLN A 1 171 ? 21.223 7.492 -21.723 1.00 83.56 171 GLN A N 1
ATOM 1279 C CA . GLN A 1 171 ? 21.128 8.443 -20.607 1.00 83.56 171 GLN A CA 1
ATOM 1280 C C . GLN A 1 171 ? 19.678 8.837 -20.296 1.00 83.56 171 GLN A C 1
ATOM 1282 O O . GLN A 1 171 ? 19.277 8.890 -19.127 1.00 83.56 171 GLN A O 1
ATOM 1287 N N . ALA A 1 172 ? 18.871 9.073 -21.332 1.00 83.56 172 ALA A N 1
ATOM 1288 C CA . ALA A 1 172 ? 17.456 9.388 -21.184 1.00 83.56 172 ALA A CA 1
ATOM 1289 C C . ALA A 1 172 ? 16.696 8.226 -20.532 1.00 83.56 172 ALA A C 1
ATOM 1291 O O . ALA A 1 172 ? 15.944 8.441 -19.582 1.00 83.56 172 ALA A O 1
ATOM 1292 N N . VAL A 1 173 ? 16.941 6.986 -20.972 1.00 79.50 173 VAL A N 1
ATOM 1293 C CA . VAL A 1 173 ? 16.385 5.779 -20.340 1.00 79.50 173 VAL A CA 1
ATOM 1294 C C . VAL A 1 173 ? 16.829 5.682 -18.880 1.00 79.50 173 VAL A C 1
ATOM 1296 O O . VAL A 1 173 ? 15.985 5.466 -18.015 1.00 79.50 173 VAL A O 1
ATOM 1299 N N . GLN A 1 174 ? 18.110 5.911 -18.580 1.00 78.44 174 GLN A N 1
ATOM 1300 C CA . GLN A 1 174 ? 18.639 5.864 -17.213 1.00 78.44 174 GLN A CA 1
ATOM 1301 C C . GLN A 1 174 ? 17.999 6.908 -16.284 1.00 78.44 174 GLN A C 1
ATOM 1303 O O . GLN A 1 174 ? 17.817 6.633 -15.101 1.00 78.44 174 GLN A O 1
ATOM 1308 N N . THR A 1 175 ? 17.622 8.077 -16.807 1.00 77.12 175 THR A N 1
ATOM 1309 C CA . THR A 1 175 ? 17.036 9.176 -16.022 1.00 77.12 175 THR A CA 1
ATOM 1310 C C . THR A 1 175 ? 15.512 9.060 -15.886 1.00 77.12 175 THR A C 1
ATOM 1312 O O . THR A 1 175 ? 14.957 9.337 -14.824 1.00 77.12 175 THR A O 1
ATOM 1315 N N . LEU A 1 176 ? 14.808 8.631 -16.940 1.00 68.75 176 LEU A N 1
ATOM 1316 C CA . LEU A 1 176 ? 13.339 8.550 -16.969 1.00 68.75 176 LEU A CA 1
ATOM 1317 C C . LEU A 1 176 ? 12.780 7.378 -16.146 1.00 68.75 176 LEU A C 1
ATOM 1319 O O . LEU A 1 176 ? 11.664 7.449 -15.628 1.00 68.75 176 LEU A O 1
ATOM 1323 N N . MET A 1 177 ? 13.546 6.294 -16.050 1.00 64.88 177 MET A N 1
ATOM 1324 C CA . MET A 1 177 ? 13.090 4.997 -15.549 1.00 64.88 177 MET A CA 1
ATOM 1325 C C . MET A 1 177 ? 12.993 4.839 -14.026 1.00 64.88 177 MET A C 1
ATOM 1327 O O . MET A 1 177 ? 11.976 4.304 -13.570 1.00 64.88 177 MET A O 1
ATOM 1331 N N . PRO A 1 178 ? 13.992 5.255 -13.217 1.00 61.41 178 PRO A N 1
ATOM 1332 C CA . PRO A 1 178 ? 14.005 4.920 -11.799 1.00 61.41 178 PRO A CA 1
ATOM 1333 C C . PRO A 1 178 ? 12.962 5.687 -11.003 1.00 61.41 178 PRO A C 1
ATOM 1335 O O . PRO A 1 178 ? 12.432 5.131 -10.058 1.00 61.41 178 PRO A O 1
ATOM 1338 N N . GLU A 1 179 ? 12.655 6.939 -11.349 1.00 68.88 179 GLU A N 1
ATOM 1339 C CA . GLU A 1 179 ? 11.864 7.795 -10.456 1.00 68.88 179 GLU A CA 1
ATOM 1340 C C . GLU A 1 179 ? 10.368 7.743 -10.763 1.00 68.88 179 GLU A C 1
ATOM 1342 O O . GLU A 1 179 ? 9.552 7.550 -9.861 1.00 68.88 179 GLU A O 1
ATOM 1347 N N . LYS A 1 180 ? 9.970 7.842 -12.037 1.00 74.38 180 LYS A N 1
ATOM 1348 C CA . LYS A 1 180 ? 8.548 7.938 -12.397 1.00 74.38 180 LYS A CA 1
ATOM 1349 C C . LYS A 1 180 ? 7.811 6.608 -12.236 1.00 74.38 180 LYS A C 1
ATOM 1351 O O . LYS A 1 180 ? 6.793 6.559 -11.544 1.00 74.38 180 LYS A O 1
ATOM 1356 N N . THR A 1 181 ? 8.327 5.530 -12.830 1.00 76.38 181 THR A N 1
ATOM 1357 C CA . THR A 1 181 ? 7.706 4.196 -12.743 1.00 76.38 181 THR A CA 1
ATOM 1358 C C . THR A 1 181 ? 7.690 3.700 -11.300 1.00 76.38 181 THR A C 1
ATOM 1360 O O . THR A 1 181 ? 6.664 3.222 -10.817 1.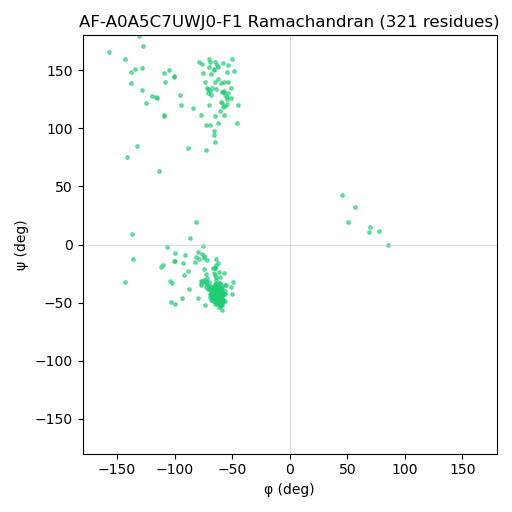00 76.38 181 THR A O 1
ATOM 1363 N N . LYS A 1 182 ? 8.797 3.887 -10.571 1.00 81.19 182 LYS A N 1
ATOM 1364 C CA . LYS A 1 182 ? 8.898 3.551 -9.146 1.00 81.19 182 LYS A CA 1
ATOM 1365 C C . LYS A 1 182 ? 7.892 4.336 -8.319 1.00 81.19 182 LYS A C 1
ATOM 1367 O O . LYS A 1 182 ? 7.153 3.719 -7.558 1.00 81.19 182 LYS A O 1
ATOM 1372 N N . ALA A 1 183 ? 7.798 5.656 -8.488 1.00 84.50 183 ALA A N 1
ATOM 1373 C CA . ALA A 1 183 ? 6.825 6.471 -7.763 1.00 84.50 183 ALA A CA 1
ATOM 1374 C C . ALA A 1 183 ? 5.377 6.054 -8.064 1.00 84.50 183 ALA A C 1
ATOM 1376 O O . ALA A 1 183 ? 4.575 5.932 -7.139 1.00 84.50 183 ALA A O 1
ATOM 1377 N N . GLN A 1 184 ? 5.047 5.780 -9.329 1.00 86.50 184 GLN A N 1
ATOM 1378 C CA . GLN A 1 184 ? 3.707 5.359 -9.744 1.00 86.50 184 GLN A CA 1
ATOM 1379 C C . GLN A 1 184 ? 3.333 3.991 -9.161 1.00 86.50 184 GLN A C 1
ATOM 1381 O O . GLN A 1 184 ? 2.297 3.872 -8.506 1.00 86.50 184 GLN A O 1
ATOM 1386 N N . VAL A 1 185 ? 4.190 2.976 -9.326 1.00 87.12 185 VAL A N 1
ATOM 1387 C CA . VAL A 1 185 ? 3.968 1.625 -8.781 1.00 87.12 185 VAL A CA 1
ATOM 1388 C C . VAL A 1 185 ? 3.874 1.666 -7.255 1.00 87.12 185 VAL A C 1
ATOM 1390 O O . VAL A 1 185 ? 2.932 1.117 -6.683 1.00 87.12 185 VAL A O 1
ATOM 1393 N N . ARG A 1 186 ? 4.786 2.378 -6.580 1.00 88.56 186 ARG A N 1
ATOM 1394 C CA . ARG A 1 186 ? 4.738 2.559 -5.119 1.00 88.56 186 ARG A CA 1
ATOM 1395 C C . ARG A 1 186 ? 3.452 3.255 -4.690 1.00 88.56 186 ARG A C 1
ATOM 1397 O O . ARG A 1 186 ? 2.827 2.828 -3.723 1.00 88.56 186 ARG A O 1
ATOM 1404 N N . GLY A 1 187 ? 3.017 4.292 -5.402 1.00 88.12 187 GLY A N 1
ATOM 1405 C CA . GLY A 1 187 ? 1.777 5.006 -5.100 1.00 88.12 187 GLY A CA 1
ATOM 1406 C C . GLY A 1 187 ? 0.537 4.116 -5.214 1.00 88.12 187 GLY A C 1
ATOM 1407 O O . GLY A 1 187 ? -0.306 4.117 -4.310 1.00 88.12 187 GLY A O 1
ATOM 1408 N N . ILE A 1 188 ? 0.464 3.304 -6.275 1.00 89.94 188 ILE A N 1
ATOM 1409 C CA . ILE A 1 188 ? -0.594 2.304 -6.484 1.00 89.94 188 ILE A CA 1
ATOM 1410 C C . ILE A 1 188 ? -0.610 1.308 -5.320 1.00 89.94 188 ILE A C 1
ATOM 1412 O O . ILE A 1 188 ? -1.625 1.179 -4.631 1.00 89.94 188 ILE A O 1
ATOM 1416 N N . VAL A 1 189 ? 0.524 0.651 -5.055 1.00 91.69 189 VAL A N 1
ATOM 1417 C CA . VAL A 1 189 ? 0.585 -0.427 -4.062 1.00 91.69 189 VAL A CA 1
ATOM 1418 C C . VAL A 1 189 ? 0.361 0.107 -2.651 1.00 91.69 189 VAL A C 1
ATOM 1420 O O . VAL A 1 189 ? -0.487 -0.414 -1.935 1.00 91.69 189 VAL A O 1
ATOM 1423 N N . THR A 1 190 ? 1.036 1.182 -2.243 1.00 87.81 190 THR A N 1
ATOM 1424 C CA . THR A 1 190 ? 0.901 1.721 -0.876 1.00 87.81 190 THR A CA 1
ATOM 1425 C C . THR A 1 190 ? -0.516 2.202 -0.560 1.00 87.81 190 THR A C 1
ATOM 1427 O O . THR A 1 190 ? -0.983 2.020 0.569 1.00 87.81 190 THR A O 1
ATOM 1430 N N . SER A 1 191 ? -1.225 2.770 -1.543 1.00 91.06 191 SER A N 1
ATOM 1431 C CA . SER A 1 191 ? -2.634 3.160 -1.394 1.00 91.06 191 SER A CA 1
ATOM 1432 C C . SER A 1 191 ? -3.539 1.934 -1.249 1.00 91.06 191 SER A C 1
ATOM 1434 O O . SER A 1 191 ? -4.412 1.895 -0.376 1.00 91.06 191 SER A O 1
ATOM 1436 N N . ASN A 1 192 ? -3.294 0.896 -2.050 1.00 93.31 192 ASN A N 1
ATOM 1437 C CA . ASN A 1 192 ? -4.092 -0.326 -2.025 1.00 93.31 192 ASN A CA 1
ATOM 1438 C C . ASN A 1 192 ? -3.813 -1.189 -0.784 1.00 93.31 192 ASN A C 1
ATOM 1440 O O . ASN A 1 192 ? -4.745 -1.783 -0.251 1.00 93.31 192 ASN A O 1
ATOM 1444 N N . LEU A 1 193 ? -2.589 -1.195 -0.243 1.00 95.12 193 LEU A N 1
ATOM 1445 C CA . LEU A 1 193 ? -2.287 -1.829 1.047 1.00 95.12 193 LEU A CA 1
ATOM 1446 C C . LEU A 1 193 ? -3.109 -1.194 2.182 1.00 95.12 193 LEU A C 1
ATOM 1448 O O . LEU A 1 193 ? -3.676 -1.900 3.017 1.00 95.12 193 LEU A O 1
ATOM 1452 N N . GLY A 1 194 ? -3.208 0.143 2.203 1.00 93.38 194 GLY A N 1
ATOM 1453 C CA . GLY A 1 194 ? -4.040 0.871 3.170 1.00 93.38 194 GLY A CA 1
ATOM 1454 C C . GLY A 1 194 ? -5.520 0.518 3.037 1.00 93.38 194 GLY A C 1
ATOM 1455 O O . GLY A 1 194 ? -6.179 0.233 4.036 1.00 93.38 194 GLY A O 1
ATOM 1456 N N . THR A 1 195 ? -6.003 0.473 1.797 1.00 94.00 195 THR A N 1
ATOM 1457 C CA . THR A 1 195 ? -7.375 0.082 1.456 1.00 94.00 195 THR A CA 1
ATOM 1458 C C . THR A 1 195 ? -7.688 -1.346 1.913 1.00 94.00 195 THR A C 1
ATOM 1460 O O . THR A 1 195 ? -8.691 -1.560 2.592 1.00 94.00 195 THR A O 1
ATOM 1463 N N . ALA A 1 196 ? -6.813 -2.316 1.616 1.00 94.38 196 ALA A N 1
ATOM 1464 C CA . ALA A 1 196 ? -6.971 -3.717 2.014 1.00 94.38 196 ALA A CA 1
ATOM 1465 C C . ALA A 1 196 ? -7.043 -3.870 3.538 1.00 94.38 196 ALA A C 1
ATOM 1467 O O . ALA A 1 196 ? -7.974 -4.479 4.060 1.00 94.38 196 ALA A O 1
ATOM 1468 N N . PHE A 1 197 ? -6.090 -3.266 4.254 1.00 95.88 197 PHE A N 1
ATOM 1469 C CA . PHE A 1 197 ? -6.037 -3.312 5.713 1.00 95.88 197 PHE A CA 1
ATOM 1470 C C . PHE A 1 197 ? -7.294 -2.719 6.358 1.00 95.88 197 PHE A C 1
ATOM 1472 O O . PHE A 1 197 ? -7.892 -3.335 7.239 1.00 95.88 197 PHE A O 1
ATOM 1479 N N . ASN A 1 198 ? -7.704 -1.520 5.934 1.00 95.81 198 ASN A N 1
ATOM 1480 C CA . ASN A 1 198 ? -8.834 -0.837 6.559 1.00 95.81 198 ASN A CA 1
ATOM 1481 C C . ASN A 1 198 ? -10.177 -1.481 6.199 1.00 95.81 198 ASN A C 1
ATOM 1483 O O . ASN A 1 198 ? -11.041 -1.556 7.067 1.00 95.81 198 ASN A O 1
ATOM 1487 N N . THR A 1 199 ? -10.322 -2.007 4.979 1.00 93.81 199 THR A N 1
ATOM 1488 C CA . THR A 1 199 ? -11.511 -2.774 4.575 1.00 93.81 199 THR A CA 1
ATOM 1489 C C . THR A 1 199 ? -11.654 -4.029 5.432 1.00 93.81 199 THR A C 1
ATOM 1491 O O . THR A 1 199 ? -12.706 -4.244 6.027 1.00 93.81 199 THR A O 1
ATOM 1494 N N . ALA A 1 200 ? -10.582 -4.813 5.577 1.00 93.00 200 ALA A N 1
ATOM 1495 C CA . ALA A 1 200 ? -10.592 -6.028 6.389 1.00 93.00 200 ALA A CA 1
ATOM 1496 C C . ALA A 1 200 ? -10.869 -5.739 7.876 1.00 93.00 200 ALA A C 1
ATOM 1498 O O . ALA A 1 200 ? -11.693 -6.402 8.504 1.00 93.00 200 ALA A O 1
ATOM 1499 N N . SER A 1 201 ? -10.232 -4.698 8.427 1.00 94.12 201 SER A N 1
ATOM 1500 C CA . SER A 1 201 ? -10.481 -4.238 9.800 1.00 94.12 201 SER A CA 1
ATOM 1501 C C . SER A 1 201 ? -11.937 -3.806 9.996 1.00 94.12 201 SER A C 1
ATOM 1503 O O . SER A 1 201 ? -12.577 -4.187 10.973 1.00 94.12 201 SER A O 1
ATOM 1505 N N . TRP A 1 202 ? -12.509 -3.054 9.053 1.00 94.25 202 TRP A N 1
ATOM 1506 C CA . TRP A 1 202 ? -13.908 -2.645 9.137 1.00 94.25 202 TRP A CA 1
ATOM 1507 C C . TRP A 1 202 ? -14.873 -3.834 9.045 1.00 94.25 202 TRP A C 1
ATOM 1509 O O . TRP A 1 202 ? -15.784 -3.918 9.864 1.00 94.25 202 TRP A O 1
ATOM 1519 N N . GLN A 1 203 ? -14.652 -4.781 8.126 1.00 91.50 203 GLN A N 1
ATOM 1520 C CA . GLN A 1 203 ? -15.477 -5.992 8.023 1.00 91.50 203 GLN A CA 1
ATOM 1521 C C . GLN A 1 203 ? -15.444 -6.808 9.324 1.00 91.50 203 GLN A C 1
ATOM 1523 O O . GLN A 1 203 ? -16.489 -7.214 9.836 1.00 91.50 203 GLN A O 1
ATOM 1528 N N . ALA A 1 204 ? -14.255 -6.990 9.907 1.00 89.94 204 ALA A N 1
ATOM 1529 C CA . ALA A 1 204 ? -14.099 -7.677 11.185 1.00 89.94 204 ALA A CA 1
ATOM 1530 C C . ALA A 1 204 ? -14.784 -6.920 12.340 1.00 89.94 204 ALA A C 1
ATOM 1532 O O . ALA A 1 204 ? -15.439 -7.538 13.182 1.00 89.94 204 ALA A O 1
ATOM 1533 N N . LEU A 1 205 ? -14.692 -5.585 12.368 1.00 91.19 205 LEU A N 1
ATOM 1534 C CA . LEU A 1 205 ? -15.407 -4.746 13.335 1.00 91.19 205 LEU A CA 1
ATOM 1535 C C . LEU A 1 205 ? -16.925 -4.857 13.187 1.00 91.19 205 LEU A C 1
ATOM 1537 O O . LEU A 1 205 ? -17.616 -4.961 14.196 1.00 91.19 205 LEU A O 1
ATOM 1541 N N . ALA A 1 206 ? -17.445 -4.840 11.959 1.00 90.75 206 ALA A N 1
ATOM 1542 C CA . ALA A 1 206 ? -18.875 -4.954 11.685 1.00 90.75 206 ALA A CA 1
ATOM 1543 C C . ALA A 1 206 ? -19.424 -6.305 12.164 1.00 90.75 206 ALA A C 1
ATOM 1545 O O . ALA A 1 206 ? -20.451 -6.352 12.840 1.00 90.75 206 ALA A O 1
ATOM 1546 N N . ALA A 1 207 ? -18.691 -7.394 11.908 1.00 87.12 207 ALA A N 1
ATOM 1547 C CA . ALA A 1 207 ? -19.034 -8.716 12.428 1.00 87.12 207 ALA A CA 1
ATOM 1548 C C . ALA A 1 207 ? -19.01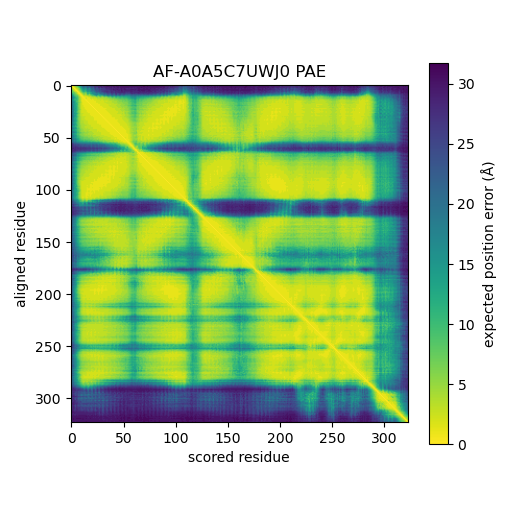9 -8.763 13.967 1.00 87.12 207 ALA A C 1
ATOM 1550 O O . ALA A 1 207 ? -19.877 -9.401 14.577 1.00 87.12 207 ALA A O 1
ATOM 1551 N N . GLN A 1 208 ? -18.071 -8.070 14.607 1.00 86.38 208 GLN A N 1
ATOM 1552 C CA . GLN A 1 208 ? -18.001 -7.996 16.065 1.00 86.38 208 GLN A CA 1
ATOM 1553 C C . GLN A 1 208 ? -19.129 -7.149 16.668 1.00 86.38 208 GLN A C 1
ATOM 1555 O O . GLN A 1 208 ? -19.668 -7.518 17.710 1.00 86.38 208 GLN A O 1
ATOM 1560 N N . ALA A 1 209 ? -19.512 -6.043 16.030 1.00 88.38 209 ALA A N 1
ATOM 1561 C CA . ALA A 1 209 ? -20.570 -5.157 16.517 1.00 88.38 209 ALA A CA 1
ATOM 1562 C C . ALA A 1 209 ? -21.929 -5.864 16.641 1.00 88.38 209 ALA A C 1
ATOM 1564 O O . ALA A 1 209 ? -22.709 -5.536 17.529 1.00 88.38 209 ALA A O 1
ATOM 1565 N N . ALA A 1 210 ? -22.177 -6.893 15.823 1.00 84.38 210 ALA A N 1
ATOM 1566 C CA . ALA A 1 210 ? -23.359 -7.747 15.945 1.00 84.38 210 ALA A CA 1
ATOM 1567 C C . ALA A 1 210 ? -23.405 -8.561 17.258 1.00 84.38 210 ALA A C 1
ATOM 1569 O O . ALA A 1 210 ? -24.469 -9.030 17.652 1.00 84.38 210 ALA A O 1
ATOM 1570 N N . ARG A 1 211 ? -22.262 -8.751 17.930 1.00 84.81 211 ARG A N 1
ATOM 1571 C CA . ARG A 1 211 ? -22.139 -9.485 19.207 1.00 84.81 211 ARG A CA 1
ATOM 1572 C C . ARG A 1 211 ? -21.974 -8.578 20.406 1.00 84.81 211 ARG A C 1
ATOM 1574 O O . ARG A 1 211 ? -22.347 -8.939 21.514 1.00 84.81 211 ARG A O 1
ATOM 1581 N N . ASP A 1 212 ? -21.345 -7.441 20.174 1.00 86.19 212 ASP A N 1
ATOM 1582 C CA . ASP A 1 212 ? -20.905 -6.519 21.199 1.00 86.19 212 ASP A CA 1
ATOM 1583 C C . ASP A 1 212 ? -21.330 -5.108 20.793 1.00 86.19 212 ASP A C 1
ATOM 1585 O O . ASP A 1 212 ? -20.541 -4.384 20.184 1.00 86.19 212 ASP A O 1
ATOM 1589 N N . PRO A 1 213 ? -22.576 -4.706 21.100 1.00 85.38 213 PRO A N 1
ATOM 1590 C CA . PRO A 1 213 ? -23.110 -3.403 20.699 1.00 85.38 213 PRO A CA 1
ATOM 1591 C C . PRO A 1 213 ? -22.347 -2.211 21.297 1.00 85.38 213 PRO A C 1
ATOM 1593 O O . PRO A 1 213 ? -22.495 -1.077 20.841 1.00 85.38 213 PRO A O 1
ATOM 1596 N N . GLU A 1 214 ? -21.531 -2.441 22.329 1.00 89.00 214 GLU A N 1
ATOM 1597 C CA . GLU A 1 214 ? -20.704 -1.407 22.949 1.00 89.00 214 GLU A CA 1
ATOM 1598 C C . GLU A 1 214 ? -19.399 -1.150 22.188 1.00 89.00 214 GLU A C 1
ATOM 1600 O O . GLU A 1 214 ? -18.736 -0.131 22.436 1.00 89.00 214 GLU A O 1
ATOM 1605 N N . ILE A 1 215 ? -19.005 -2.048 21.275 1.00 91.50 215 ILE A N 1
ATOM 1606 C CA . ILE A 1 215 ? -17.822 -1.836 20.450 1.00 91.50 215 ILE A CA 1
ATOM 1607 C C . ILE A 1 215 ? -18.059 -0.680 19.481 1.00 91.50 215 ILE A C 1
ATOM 1609 O O . ILE A 1 215 ? -19.091 -0.550 18.824 1.00 91.50 215 ILE A O 1
ATOM 1613 N N . ARG A 1 216 ? -17.061 0.190 19.385 1.00 94.31 216 ARG A N 1
ATOM 1614 C CA . ARG A 1 216 ? -17.049 1.322 18.462 1.00 94.31 216 ARG A CA 1
ATOM 1615 C C . ARG A 1 216 ? -15.775 1.298 17.642 1.00 94.31 216 ARG A C 1
ATOM 1617 O O . ARG A 1 216 ? -14.831 0.564 17.940 1.00 94.31 216 ARG A O 1
ATOM 1624 N N . LYS A 1 217 ? -15.724 2.162 16.636 1.00 95.00 217 LYS A N 1
ATOM 1625 C CA . LYS A 1 217 ? -14.510 2.436 15.872 1.00 95.00 217 LYS A CA 1
ATOM 1626 C C . LYS A 1 217 ? -13.982 3.822 16.207 1.00 95.00 217 LYS A C 1
ATOM 1628 O O . LYS A 1 217 ? -14.745 4.774 16.362 1.00 95.00 217 LYS A O 1
ATOM 1633 N N . GLN A 1 218 ? -12.665 3.934 16.316 1.00 94.31 218 GLN A N 1
ATOM 1634 C CA . GLN A 1 218 ? -11.974 5.201 16.512 1.00 94.31 218 GLN A CA 1
ATOM 1635 C C . GLN A 1 218 ? -11.075 5.497 15.316 1.00 94.31 218 GLN A C 1
ATOM 1637 O O . GLN A 1 218 ? -10.213 4.684 14.976 1.00 94.31 218 GLN A O 1
ATOM 1642 N N . TRP A 1 219 ? -11.224 6.679 14.720 1.00 94.25 219 TRP A N 1
ATOM 1643 C CA . TRP A 1 219 ? -10.297 7.163 13.706 1.00 94.25 219 TRP A CA 1
ATOM 1644 C C . TRP A 1 219 ? -8.949 7.456 14.353 1.00 94.25 219 TRP A C 1
ATOM 1646 O O . TRP A 1 219 ? -8.867 8.174 15.351 1.00 94.25 219 TRP A O 1
ATOM 1656 N N . ARG A 1 220 ? -7.873 6.920 13.787 1.00 91.50 220 ARG A N 1
ATOM 1657 C CA . ARG A 1 220 ? -6.508 7.244 14.187 1.00 91.50 220 ARG A CA 1
ATOM 1658 C C . ARG A 1 220 ? -5.717 7.711 12.984 1.00 91.50 220 ARG A C 1
ATOM 1660 O O . ARG A 1 220 ? -5.547 6.983 12.004 1.00 91.50 220 ARG A O 1
ATOM 1667 N N . ARG A 1 221 ? -5.191 8.927 13.087 1.00 87.69 221 ARG A N 1
ATOM 1668 C CA . ARG A 1 221 ? -4.346 9.502 12.048 1.00 87.69 221 ARG A CA 1
ATOM 1669 C C . ARG A 1 221 ? -3.059 8.712 11.862 1.00 87.69 221 ARG A C 1
ATOM 1671 O O . ARG A 1 221 ? -2.536 8.092 12.792 1.00 87.69 221 ARG A O 1
ATOM 1678 N N . SER A 1 222 ? -2.514 8.808 10.656 1.00 82.31 222 SER A N 1
ATOM 1679 C CA . SER A 1 222 ? -1.178 8.303 10.355 1.00 82.31 222 SER A CA 1
ATOM 1680 C C . SER A 1 222 ? -0.099 9.082 11.116 1.00 82.31 222 SER A C 1
ATOM 1682 O O . SER A 1 222 ? -0.251 10.278 11.341 1.00 82.31 222 SER A O 1
ATOM 1684 N N . GLY A 1 223 ? 1.027 8.438 11.422 1.00 72.25 223 GLY A N 1
ATOM 1685 C CA . GLY A 1 223 ? 2.227 9.110 11.940 1.00 72.25 223 GLY A CA 1
ATOM 1686 C C . GLY A 1 223 ? 3.101 9.766 10.861 1.00 72.25 223 GLY A C 1
ATOM 1687 O O . GLY A 1 223 ? 4.291 9.949 11.089 1.00 72.25 223 GLY A O 1
ATOM 1688 N N . LYS A 1 224 ? 2.561 10.039 9.666 1.00 69.94 224 LYS A N 1
ATOM 1689 C CA . LYS A 1 224 ? 3.328 10.617 8.552 1.00 69.94 224 LYS A CA 1
ATOM 1690 C C . LYS A 1 224 ? 3.728 12.061 8.858 1.00 69.94 224 LYS A C 1
ATOM 1692 O O . LYS A 1 224 ? 2.952 12.798 9.455 1.00 69.94 224 LYS A O 1
ATOM 1697 N N . LEU A 1 225 ? 4.900 12.470 8.367 1.00 64.25 225 LEU A N 1
ATOM 1698 C CA . LEU A 1 225 ? 5.395 13.847 8.496 1.00 64.25 225 LEU A CA 1
ATOM 1699 C C . LEU A 1 225 ? 4.459 14.868 7.828 1.00 64.25 225 LEU A C 1
ATOM 1701 O O . LEU A 1 225 ? 4.229 15.949 8.361 1.00 64.25 225 LEU A O 1
ATOM 1705 N N . HIS A 1 226 ? 3.904 14.502 6.671 1.00 69.75 226 HIS A N 1
ATOM 1706 C CA . HIS A 1 226 ? 2.971 15.318 5.896 1.00 69.75 226 HIS A CA 1
ATOM 1707 C C . HIS A 1 226 ? 1.589 14.655 5.867 1.00 69.75 226 HIS A C 1
ATOM 1709 O O . HIS A 1 226 ? 1.118 14.194 4.828 1.00 69.75 226 HIS A O 1
ATOM 1715 N N . SER A 1 227 ? 0.961 14.528 7.038 1.00 75.62 227 SER A N 1
ATOM 1716 C CA . SER A 1 227 ? -0.446 14.139 7.141 1.00 75.62 227 SER A CA 1
ATOM 1717 C C . SER A 1 227 ? -1.355 15.215 6.542 1.00 75.62 227 SER A C 1
ATOM 1719 O O . SER A 1 227 ? -1.044 16.408 6.556 1.00 75.62 227 SER A O 1
ATOM 1721 N N . ARG A 1 228 ? -2.507 14.796 6.009 1.00 83.88 228 ARG A N 1
ATOM 1722 C CA . ARG A 1 228 ? -3.538 15.741 5.575 1.00 83.88 228 ARG A CA 1
ATOM 1723 C C . ARG A 1 228 ? -4.154 16.408 6.798 1.00 83.88 228 ARG A C 1
ATOM 1725 O O . ARG A 1 228 ? -4.568 15.722 7.732 1.00 83.88 228 ARG A O 1
ATOM 1732 N N . TRP A 1 229 ? -4.275 17.730 6.762 1.00 83.38 229 TRP A N 1
ATOM 1733 C CA . TRP A 1 229 ? -4.782 18.508 7.894 1.00 83.38 229 TRP A CA 1
ATOM 1734 C C . TRP A 1 229 ? -6.212 18.110 8.301 1.00 83.38 229 TRP A C 1
ATOM 1736 O O . TRP A 1 229 ? -6.529 18.102 9.489 1.00 83.38 229 TRP A O 1
ATOM 1746 N N . ASN A 1 230 ? -7.071 17.747 7.342 1.00 85.00 230 ASN A N 1
ATOM 1747 C CA . ASN A 1 230 ? -8.443 17.318 7.615 1.00 85.00 230 ASN A CA 1
ATOM 1748 C C . ASN A 1 230 ? -8.502 15.919 8.256 1.00 85.00 230 ASN A C 1
ATOM 1750 O O . ASN A 1 230 ? -9.374 15.650 9.076 1.00 85.00 230 ASN A O 1
ATOM 1754 N N . HIS A 1 231 ? -7.530 15.050 7.968 1.00 89.25 231 HIS A N 1
ATOM 1755 C CA . HIS A 1 231 ? -7.399 13.737 8.617 1.00 89.25 231 HIS A CA 1
ATOM 1756 C C . HIS A 1 231 ? -6.824 13.854 10.028 1.00 89.25 231 HIS A C 1
ATOM 1758 O O . HIS A 1 231 ? -7.157 13.044 10.892 1.00 89.25 231 HIS A O 1
ATOM 1764 N N . ASP A 1 232 ? -5.968 14.853 10.261 1.00 84.25 232 ASP A N 1
ATOM 1765 C CA . ASP A 1 232 ? -5.486 15.197 11.600 1.00 84.25 232 ASP A CA 1
ATOM 1766 C C . ASP A 1 232 ? -6.621 15.699 12.494 1.00 84.25 232 ASP A C 1
ATOM 1768 O O . ASP A 1 232 ? -6.663 15.353 13.670 1.00 84.25 232 ASP A O 1
ATOM 1772 N N . LEU A 1 233 ? -7.556 16.474 11.934 1.00 82.31 233 LEU A N 1
ATOM 1773 C CA . LEU A 1 233 ? -8.757 16.932 12.638 1.00 82.31 233 LEU A CA 1
ATOM 1774 C C . LEU A 1 233 ? -9.691 15.790 13.041 1.00 82.31 233 LEU A C 1
ATOM 1776 O O . LEU A 1 233 ? -10.286 15.844 14.113 1.00 8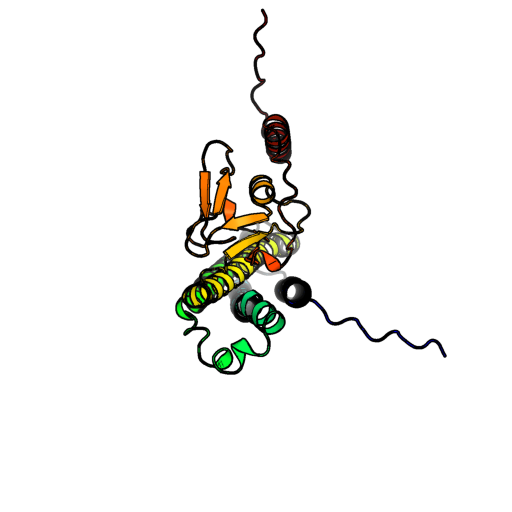2.31 233 LEU A O 1
ATOM 1780 N N . ALA A 1 234 ? -9.807 14.760 12.203 1.00 87.56 234 ALA A N 1
ATOM 1781 C CA . ALA A 1 234 ? -10.599 13.574 12.517 1.00 87.56 234 ALA A CA 1
ATOM 1782 C C . ALA A 1 234 ? -9.923 12.650 13.548 1.00 87.56 234 ALA A C 1
ATOM 1784 O O . ALA A 1 234 ? -10.559 11.718 14.045 1.00 87.56 234 ALA A O 1
ATOM 1785 N N . ASP A 1 235 ? -8.646 12.876 13.892 1.00 87.88 235 ASP A N 1
ATOM 1786 C CA . ASP A 1 235 ? -7.917 12.030 14.838 1.00 87.88 235 ASP A CA 1
ATOM 1787 C C . ASP A 1 235 ? -8.640 11.899 16.172 1.00 87.88 235 ASP A C 1
ATOM 1789 O O . ASP A 1 235 ? -8.843 12.870 16.887 1.00 87.88 235 ASP A O 1
ATOM 1793 N N . GLY A 1 236 ? -8.965 10.665 16.541 1.00 88.88 236 GLY A N 1
ATOM 1794 C CA . GLY A 1 236 ? -9.626 10.324 17.786 1.00 88.88 236 GLY A CA 1
ATOM 1795 C C . GLY A 1 236 ? -11.149 10.416 17.765 1.00 88.88 236 GLY A C 1
ATOM 1796 O O . GLY A 1 236 ? -11.733 10.076 18.797 1.00 88.88 236 GLY A O 1
ATOM 1797 N N . GLN A 1 237 ? -11.780 10.802 16.645 1.00 91.75 237 GLN A N 1
ATOM 1798 C CA . GLN A 1 237 ? -13.229 10.682 16.451 1.00 91.75 237 GLN A CA 1
ATOM 1799 C C . GLN A 1 237 ? -13.655 9.233 16.721 1.00 91.75 237 GLN A C 1
ATOM 1801 O O . GLN A 1 237 ? -13.036 8.299 16.213 1.00 91.75 237 GLN A O 1
ATOM 1806 N N . VAL A 1 238 ? -14.682 9.040 17.551 1.00 93.69 238 VAL A N 1
ATOM 1807 C CA . VAL A 1 238 ? -15.240 7.722 17.886 1.00 93.69 238 VAL A CA 1
ATOM 1808 C C . VAL A 1 238 ? -16.661 7.669 17.358 1.00 93.69 238 VAL A C 1
ATOM 1810 O O . VAL A 1 238 ? -17.461 8.526 17.718 1.00 93.69 238 VAL A O 1
ATOM 1813 N N . GLN A 1 239 ? -16.970 6.652 16.561 1.00 94.25 239 GLN A N 1
ATOM 1814 C CA . GLN A 1 239 ? -18.296 6.437 15.991 1.00 94.25 239 GLN A CA 1
ATOM 1815 C C . GLN A 1 239 ? -18.772 5.009 16.261 1.00 94.25 239 GLN A C 1
ATOM 1817 O O . GLN A 1 239 ? -17.938 4.102 16.380 1.00 94.25 239 GLN A O 1
ATOM 1822 N N . PRO A 1 240 ? -20.093 4.776 16.346 1.00 95.19 240 PRO A N 1
ATOM 1823 C CA . PRO A 1 240 ? -20.649 3.442 16.136 1.00 95.19 240 PRO A CA 1
ATOM 1824 C C . PRO A 1 240 ? -20.090 2.808 14.850 1.00 95.19 240 PRO A C 1
ATOM 1826 O O . PRO A 1 240 ? -19.707 3.513 13.914 1.00 95.19 240 PRO A O 1
ATOM 1829 N N . VAL A 1 241 ? -19.973 1.479 14.811 1.00 94.06 241 VAL A N 1
ATOM 1830 C CA . VAL A 1 241 ? -19.285 0.781 13.706 1.00 94.06 241 VAL A CA 1
ATOM 1831 C C . VAL A 1 241 ? -19.990 0.977 12.357 1.00 94.06 241 VAL A C 1
ATOM 1833 O O . VAL A 1 241 ? -19.317 1.096 11.329 1.00 94.06 241 VAL A O 1
ATOM 1836 N N . ASP A 1 242 ? -21.313 1.079 12.382 1.00 94.38 242 ASP A N 1
ATOM 1837 C CA . ASP A 1 242 ? -22.222 1.293 11.253 1.00 94.38 242 ASP A CA 1
ATOM 1838 C C . ASP A 1 242 ? -22.343 2.763 10.812 1.00 94.38 242 ASP A C 1
ATOM 1840 O O . ASP A 1 242 ? -22.880 3.036 9.744 1.00 94.38 242 ASP A O 1
ATOM 1844 N N . GLN A 1 243 ? -21.824 3.712 11.595 1.00 96.06 243 GLN A N 1
ATOM 1845 C CA . GLN A 1 243 ? -21.932 5.146 11.311 1.00 96.06 243 GLN A CA 1
ATOM 1846 C C . GLN A 1 243 ? -20.648 5.709 10.689 1.00 96.06 243 GLN A C 1
ATOM 1848 O O . GLN A 1 243 ? -19.548 5.296 11.075 1.00 96.06 243 GLN A O 1
ATOM 1853 N N . PRO A 1 244 ? -20.727 6.666 9.748 1.00 96.81 244 PRO A N 1
ATOM 1854 C CA . PRO A 1 244 ? -19.542 7.224 9.110 1.00 96.81 244 PRO A CA 1
ATOM 1855 C C . PRO A 1 244 ? -18.726 8.101 10.062 1.00 96.81 244 PRO A C 1
ATOM 1857 O O . PRO A 1 244 ? -19.232 8.738 10.991 1.00 96.81 244 PRO A O 1
ATOM 1860 N N . PHE A 1 245 ? -17.428 8.181 9.788 1.00 95.81 245 PHE A N 1
ATOM 1861 C CA . PHE A 1 245 ? -16.615 9.306 10.223 1.00 95.81 245 PHE A CA 1
ATOM 1862 C C . PHE A 1 245 ? -16.955 10.525 9.371 1.00 95.81 245 PHE A C 1
ATOM 1864 O O . PHE A 1 245 ? -17.128 10.409 8.159 1.00 95.81 245 PHE A O 1
ATOM 1871 N N . VAL A 1 246 ? -17.018 11.689 10.010 1.00 92.94 246 VAL A N 1
ATOM 1872 C CA . VAL A 1 246 ? -17.333 12.958 9.347 1.00 92.94 246 VAL A CA 1
ATOM 1873 C C . VAL A 1 246 ? -16.068 13.797 9.311 1.00 92.94 246 VAL A C 1
ATOM 1875 O O . VAL A 1 246 ? -15.577 14.229 10.358 1.00 92.94 246 VAL A O 1
ATOM 1878 N N . LEU A 1 247 ? -15.533 14.000 8.111 1.00 88.50 247 LEU A N 1
ATOM 1879 C CA . LEU A 1 247 ? -14.347 14.807 7.855 1.00 88.50 247 LEU A CA 1
ATOM 1880 C C . LEU A 1 247 ? -14.758 16.135 7.230 1.00 88.50 247 LEU A C 1
ATOM 1882 O O . LEU A 1 247 ? -15.721 16.217 6.474 1.00 88.50 247 LEU A O 1
ATOM 1886 N N . VAL A 1 248 ? -13.970 17.177 7.481 1.00 85.62 248 VAL A N 1
ATOM 1887 C CA . VAL A 1 248 ? -14.018 18.368 6.631 1.00 85.62 248 VAL A CA 1
ATOM 1888 C C . VAL A 1 248 ? -13.387 18.003 5.286 1.00 85.62 248 VAL A C 1
ATOM 1890 O O . VAL A 1 248 ? -12.321 17.383 5.248 1.00 85.62 248 VAL A O 1
ATOM 1893 N N . SER A 1 249 ? -14.029 18.373 4.185 1.00 79.94 249 SER A N 1
ATOM 1894 C CA . SER A 1 249 ? -13.489 18.170 2.841 1.00 79.94 249 SER A CA 1
ATOM 1895 C C . SER A 1 249 ? -12.131 18.857 2.662 1.00 79.94 249 SER A C 1
ATOM 1897 O O . SER A 1 249 ? -11.821 19.853 3.324 1.00 79.94 249 SER A O 1
ATOM 1899 N N . ALA A 1 250 ? -11.322 18.367 1.720 1.00 71.88 250 ALA A N 1
ATOM 1900 C CA . ALA A 1 250 ? -10.025 18.966 1.402 1.00 71.88 250 ALA A CA 1
ATOM 1901 C C . ALA A 1 250 ? -10.108 20.459 1.014 1.00 71.88 250 ALA A C 1
ATOM 1903 O O . ALA A 1 250 ? -9.226 21.236 1.383 1.00 71.88 250 ALA A O 1
ATOM 1904 N N . ASP A 1 251 ? -11.177 20.878 0.324 1.00 72.81 251 ASP A N 1
ATOM 1905 C CA . ASP A 1 251 ? -11.427 22.287 -0.027 1.00 72.81 251 ASP A CA 1
ATOM 1906 C C . ASP A 1 251 ? -11.905 23.133 1.166 1.00 72.81 251 ASP A C 1
ATOM 1908 O O . ASP A 1 251 ? -11.925 24.367 1.114 1.00 72.81 251 ASP A O 1
ATOM 1912 N N . GLY A 1 252 ? -12.265 22.469 2.265 1.00 69.50 252 GLY A N 1
ATOM 1913 C CA . GLY A 1 252 ? -12.628 23.103 3.507 1.00 69.50 252 GLY A CA 1
ATOM 1914 C C . GLY A 1 252 ? -14.027 23.711 3.560 1.00 69.50 252 GLY A C 1
ATOM 1915 O O . GLY A 1 252 ? -14.290 24.497 4.477 1.00 69.50 252 GLY A O 1
ATOM 1916 N N . ARG A 1 253 ? -14.878 23.415 2.574 1.00 73.31 253 ARG A N 1
ATOM 1917 C CA . ARG A 1 253 ? -16.203 24.032 2.397 1.00 73.31 253 ARG A CA 1
ATOM 1918 C C . ARG A 1 253 ? -17.357 23.069 2.643 1.00 73.31 253 ARG A C 1
ATOM 1920 O O . ARG A 1 253 ? -18.471 23.522 2.875 1.00 73.31 253 ARG A O 1
ATOM 1927 N N . SER A 1 254 ? -17.096 21.770 2.586 1.00 83.38 254 SER A N 1
ATOM 1928 C CA . SER A 1 254 ? -18.093 20.715 2.733 1.00 83.38 254 SER A CA 1
ATOM 1929 C C . SER A 1 254 ? -17.625 19.656 3.734 1.00 83.38 254 SER A C 1
ATOM 1931 O O . SER A 1 254 ? -16.555 19.768 4.344 1.00 83.38 254 SER A O 1
ATOM 1933 N N . GLN A 1 255 ? -18.466 18.652 3.959 1.00 88.19 255 GLN A N 1
ATOM 1934 C CA . GLN A 1 255 ? -18.116 17.470 4.733 1.00 88.19 255 GLN A CA 1
ATOM 1935 C C . GLN A 1 255 ? -17.990 16.273 3.795 1.00 88.19 255 GLN A C 1
ATOM 1937 O O . GLN A 1 255 ? -18.688 16.192 2.786 1.00 88.19 255 GLN A O 1
ATOM 1942 N N . VAL A 1 256 ? -17.088 15.359 4.134 1.00 91.38 256 VAL A N 1
ATOM 1943 C CA . VAL A 1 256 ? -16.970 14.056 3.486 1.00 91.38 256 VAL A CA 1
ATOM 1944 C C . VAL A 1 256 ? -17.202 12.998 4.547 1.00 91.38 256 VAL A C 1
ATOM 1946 O O . VAL A 1 256 ? -16.567 13.011 5.605 1.00 91.38 256 VAL A O 1
ATOM 1949 N N . GLU A 1 257 ? -18.110 12.082 4.251 1.00 93.94 257 GLU A N 1
ATOM 1950 C CA . GLU A 1 257 ? -18.395 10.931 5.091 1.00 93.94 257 GLU A CA 1
ATOM 1951 C C . GLU A 1 257 ? -17.592 9.731 4.599 1.00 93.94 257 GLU A C 1
ATOM 1953 O O . GLU A 1 257 ? -17.590 9.414 3.410 1.00 93.94 257 GLU A O 1
ATOM 1958 N N . LEU A 1 258 ? -16.867 9.083 5.509 1.00 95.19 258 LEU A N 1
ATOM 1959 C CA . LEU A 1 258 ? -16.094 7.880 5.213 1.00 95.19 258 LEU A CA 1
ATOM 1960 C C . LEU A 1 258 ? -16.444 6.801 6.219 1.00 95.19 258 LEU A C 1
ATOM 1962 O O . LEU A 1 258 ? -16.410 7.039 7.430 1.00 95.19 258 LEU A O 1
ATOM 1966 N N . MET A 1 259 ? -16.703 5.583 5.749 1.00 96.31 259 MET A N 1
ATOM 1967 C CA . MET A 1 259 ? -17.008 4.493 6.667 1.00 96.31 259 MET A CA 1
ATOM 1968 C C . MET A 1 259 ? -15.774 4.024 7.432 1.00 96.31 259 MET A C 1
ATOM 1970 O O . MET A 1 259 ? -15.851 3.656 8.608 1.00 96.31 259 MET A O 1
ATOM 1974 N N . TYR A 1 260 ? -14.614 4.125 6.799 1.00 96.00 260 TYR A N 1
ATOM 1975 C CA . TYR A 1 260 ? -13.308 3.883 7.391 1.00 96.00 260 TYR A CA 1
ATOM 1976 C C . TYR A 1 260 ? -12.226 4.629 6.588 1.00 96.00 260 TYR A C 1
ATOM 1978 O O . TYR A 1 260 ? -12.482 5.115 5.487 1.00 96.00 260 TYR A O 1
ATOM 1986 N N . PRO A 1 261 ? -10.999 4.787 7.109 1.00 95.44 261 PRO A N 1
ATOM 1987 C CA . PRO A 1 261 ? -9.928 5.403 6.331 1.00 95.44 261 PRO A CA 1
ATOM 1988 C C . PRO A 1 261 ? -9.588 4.601 5.073 1.00 95.44 261 PRO A C 1
ATOM 1990 O O . PRO A 1 261 ? -9.515 3.378 5.130 1.00 95.44 261 PRO A O 1
ATOM 1993 N N . ALA A 1 262 ? -9.289 5.288 3.968 1.00 93.25 262 ALA A N 1
ATOM 1994 C CA . ALA A 1 262 ? -9.054 4.649 2.668 1.00 93.25 262 ALA A CA 1
ATOM 1995 C C . ALA A 1 262 ? -10.236 3.778 2.188 1.00 93.25 262 ALA A C 1
ATOM 1997 O O . ALA A 1 262 ? -10.031 2.762 1.528 1.00 93.25 262 ALA A O 1
ATOM 1998 N N . ASP A 1 263 ? -11.461 4.177 2.537 1.00 93.44 263 ASP A N 1
ATOM 1999 C CA . ASP A 1 263 ? -12.692 3.617 1.982 1.00 93.44 263 ASP A CA 1
ATOM 2000 C C . ASP A 1 263 ? -12.716 3.802 0.449 1.00 93.44 263 ASP A C 1
ATOM 2002 O O . ASP A 1 263 ? -12.627 4.943 -0.013 1.00 93.44 263 ASP A O 1
ATOM 2006 N N . PRO A 1 264 ? -12.819 2.721 -0.352 1.00 90.25 264 PRO A N 1
ATOM 2007 C CA . PRO A 1 264 ? -12.882 2.807 -1.812 1.00 90.25 264 PRO A CA 1
ATOM 2008 C C . PRO A 1 264 ? -14.024 3.671 -2.358 1.00 90.25 264 PRO A C 1
ATOM 2010 O O . PRO A 1 264 ? -13.919 4.146 -3.487 1.00 90.25 264 PRO A O 1
ATOM 2013 N N . ALA A 1 265 ? -15.105 3.856 -1.594 1.00 90.50 265 ALA A N 1
ATOM 2014 C CA . ALA A 1 265 ? -16.236 4.693 -1.989 1.00 90.50 265 ALA A CA 1
ATOM 2015 C C . ALA A 1 265 ? -15.968 6.198 -1.790 1.00 90.50 265 ALA A C 1
ATOM 2017 O O . ALA A 1 265 ? -16.725 7.031 -2.290 1.00 90.50 265 ALA A O 1
ATOM 2018 N N . ALA A 1 266 ? -14.902 6.564 -1.071 1.00 90.50 266 ALA A N 1
ATOM 2019 C CA . ALA A 1 266 ? -14.572 7.953 -0.788 1.00 90.50 266 ALA A CA 1
ATOM 2020 C C . ALA A 1 266 ? -13.894 8.654 -1.985 1.00 90.50 266 ALA A C 1
ATOM 2022 O O . ALA A 1 266 ? -13.253 8.007 -2.822 1.00 90.50 266 ALA A O 1
ATOM 2023 N N . PRO A 1 267 ? -13.953 9.999 -2.059 1.00 90.44 267 PRO A N 1
ATOM 2024 C CA . PRO A 1 267 ? -13.216 10.759 -3.062 1.00 90.44 267 PRO A CA 1
ATOM 2025 C C . PRO A 1 267 ? -11.721 10.427 -3.052 1.00 90.44 267 PRO A C 1
ATOM 2027 O O . PRO A 1 267 ? -11.095 10.337 -1.994 1.00 90.44 267 PRO A O 1
ATOM 2030 N N . VAL A 1 268 ? -11.117 10.325 -4.241 1.00 87.75 268 VAL A N 1
ATOM 2031 C CA . VAL A 1 268 ? -9.718 9.890 -4.418 1.00 87.75 268 VAL A CA 1
ATOM 2032 C C . VAL A 1 268 ? -8.724 10.663 -3.542 1.00 87.75 268 VAL A C 1
ATOM 2034 O O . VAL A 1 268 ? -7.796 10.070 -2.992 1.00 87.75 268 VAL A O 1
ATOM 2037 N N . GLY A 1 269 ? -8.953 11.967 -3.345 1.00 86.88 269 GLY A N 1
ATOM 2038 C CA . GLY A 1 269 ? -8.115 12.838 -2.518 1.00 86.88 269 GLY A CA 1
ATOM 2039 C C . GLY A 1 269 ? -8.049 12.434 -1.042 1.00 86.88 269 GLY A C 1
ATOM 2040 O O . GLY A 1 269 ? -7.046 12.724 -0.391 1.00 86.88 269 GLY A O 1
ATOM 2041 N N . GLU A 1 270 ? -9.055 11.714 -0.541 1.00 89.81 270 GLU A N 1
ATOM 2042 C CA . GLU A 1 270 ? -9.131 11.207 0.833 1.00 89.81 270 GLU A CA 1
ATOM 2043 C C . GLU A 1 270 ? -8.559 9.782 0.974 1.00 89.81 270 GLU A C 1
ATOM 2045 O O . GLU A 1 270 ? -8.228 9.345 2.079 1.00 89.81 270 GLU A O 1
ATOM 2050 N N . VAL A 1 271 ? -8.380 9.065 -0.140 1.00 89.81 271 VAL A N 1
ATOM 2051 C CA . VAL A 1 271 ? -7.958 7.653 -0.165 1.00 89.81 271 VAL A CA 1
ATOM 2052 C C . VAL A 1 271 ? -6.468 7.505 -0.460 1.00 89.81 271 VAL A C 1
ATOM 2054 O O . VAL A 1 271 ? -5.748 6.826 0.278 1.00 89.81 271 VAL A O 1
ATOM 2057 N N . ILE A 1 272 ? -5.976 8.150 -1.523 1.00 87.94 272 ILE A N 1
ATOM 2058 C CA . ILE A 1 272 ? -4.610 7.928 -2.022 1.00 87.94 272 ILE A CA 1
ATOM 2059 C C . ILE A 1 272 ? -3.576 8.260 -0.953 1.00 87.94 272 ILE A C 1
ATOM 2061 O O . ILE A 1 272 ? -3.716 9.239 -0.223 1.00 87.94 272 ILE A O 1
ATOM 2065 N N . HIS A 1 273 ? -2.530 7.451 -0.817 1.00 84.38 273 HIS A N 1
ATOM 2066 C CA . HIS A 1 273 ? -1.484 7.648 0.193 1.00 84.38 273 HIS A CA 1
ATOM 2067 C C . HIS A 1 273 ? -2.007 7.860 1.630 1.00 84.38 273 HIS A C 1
ATOM 2069 O O . HIS A 1 273 ? -1.281 8.390 2.478 1.00 84.38 273 HIS A O 1
ATOM 2075 N N . CYS A 1 274 ? -3.244 7.478 1.955 1.00 88.62 274 CYS A N 1
ATOM 2076 C CA . CYS A 1 274 ? -3.752 7.590 3.313 1.00 88.62 274 CYS A CA 1
ATOM 2077 C C . CYS A 1 274 ? -3.053 6.554 4.203 1.00 88.62 274 CYS A C 1
ATOM 2079 O O . CYS A 1 274 ? -2.919 5.386 3.849 1.00 88.62 274 CYS A O 1
ATOM 2081 N N . GLY A 1 275 ? -2.539 6.994 5.352 1.00 89.06 275 GLY A N 1
ATOM 2082 C CA . GLY A 1 275 ? -1.923 6.103 6.340 1.00 89.06 275 GLY A CA 1
ATOM 2083 C C . GLY A 1 275 ? -2.781 5.875 7.581 1.00 89.06 275 GLY A C 1
ATOM 2084 O O . GLY A 1 275 ? -2.320 5.176 8.484 1.00 89.06 275 GLY A O 1
ATOM 2085 N N . CYS A 1 276 ? -3.949 6.518 7.653 1.00 93.81 276 CYS A N 1
ATOM 2086 C CA . CYS A 1 276 ? -4.856 6.487 8.794 1.00 93.81 276 CYS A CA 1
ATOM 2087 C C . CYS A 1 276 ? -5.493 5.098 8.941 1.00 93.81 276 CYS A C 1
ATOM 2089 O O . CYS A 1 276 ? -5.549 4.324 7.981 1.00 93.81 276 CYS A O 1
ATOM 2091 N N . VAL A 1 277 ? -5.944 4.785 10.153 1.00 95.00 277 VAL A N 1
ATOM 2092 C CA . VAL A 1 277 ? -6.547 3.491 10.498 1.00 95.00 277 VAL A CA 1
ATOM 2093 C C . VAL A 1 277 ? -7.776 3.671 11.383 1.00 95.00 277 VAL A C 1
ATOM 2095 O O . VAL A 1 277 ? -7.845 4.618 12.167 1.00 95.00 277 VAL A O 1
ATOM 2098 N N . ALA A 1 278 ? -8.744 2.767 11.258 1.00 94.44 278 ALA A N 1
ATOM 2099 C CA . ALA A 1 278 ? -9.838 2.639 12.214 1.00 94.44 278 ALA A CA 1
ATOM 2100 C C . ALA A 1 278 ? -9.461 1.568 13.244 1.00 94.44 278 ALA A C 1
ATOM 2102 O O . ALA A 1 278 ? -9.204 0.421 12.877 1.00 94.44 278 ALA A O 1
ATOM 2103 N N . LEU A 1 279 ? -9.390 1.948 14.521 1.00 92.75 279 LEU A N 1
ATOM 2104 C CA . LEU A 1 279 ? -9.086 1.021 15.612 1.00 92.75 279 LEU A CA 1
ATOM 2105 C C . LEU A 1 279 ? -10.366 0.608 16.353 1.00 92.75 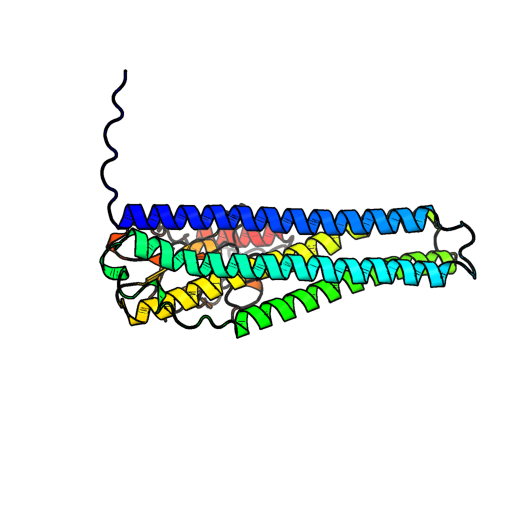279 LEU A C 1
ATOM 2107 O O . LEU A 1 279 ? -11.236 1.465 16.547 1.00 92.75 279 LEU A O 1
ATOM 2111 N N . PRO A 1 280 ? -10.469 -0.646 16.837 1.00 93.00 280 PRO A N 1
ATOM 2112 C CA . PRO A 1 280 ? -11.492 -1.023 17.805 1.00 93.00 280 PRO A CA 1
ATOM 2113 C C . PRO A 1 280 ? -11.387 -0.154 19.058 1.00 93.00 280 PRO A C 1
ATOM 2115 O O . PRO A 1 280 ? -10.294 0.145 19.553 1.00 93.00 280 PRO A O 1
ATOM 2118 N N . TRP A 1 281 ? -12.540 0.243 19.582 1.00 92.25 281 TRP A N 1
ATOM 2119 C CA . TRP A 1 281 ? -12.640 1.104 20.747 1.00 92.25 281 TRP A CA 1
ATOM 2120 C C . TRP A 1 281 ? -13.734 0.624 21.697 1.00 92.25 281 TRP A C 1
ATOM 2122 O O . TRP A 1 281 ? -14.840 0.291 21.278 1.00 92.25 281 TRP A O 1
ATOM 2132 N N . LYS A 1 282 ? -13.430 0.679 22.996 1.00 89.75 282 LYS A N 1
ATOM 2133 C CA . LYS A 1 282 ? -14.387 0.566 24.101 1.00 89.75 282 LYS A CA 1
ATOM 2134 C C . LYS A 1 282 ? -14.112 1.647 25.139 1.00 89.75 282 LYS A C 1
ATOM 2136 O O . LYS A 1 282 ? -12.956 2.031 25.345 1.00 89.75 282 LYS A O 1
ATOM 2141 N N . ALA A 1 283 ? -15.149 2.079 25.857 1.00 85.12 283 ALA A N 1
ATOM 2142 C CA . ALA A 1 283 ? -15.037 3.121 26.880 1.00 85.12 283 ALA A CA 1
ATOM 2143 C C . ALA A 1 283 ? -13.990 2.784 27.958 1.00 85.12 283 ALA A C 1
ATOM 2145 O O . ALA A 1 283 ? -13.184 3.637 28.336 1.00 85.12 283 ALA A O 1
ATOM 2146 N N . GLY A 1 284 ? -13.928 1.516 28.379 1.00 81.12 284 GLY A N 1
ATOM 2147 C CA . GLY A 1 284 ? -12.976 1.036 29.384 1.00 81.12 284 GLY A CA 1
ATOM 2148 C C . GLY A 1 284 ? -11.516 0.940 28.918 1.00 81.12 284 GLY A C 1
ATOM 2149 O O . GLY A 1 284 ? -10.622 0.806 29.752 1.00 81.12 284 GLY A O 1
ATOM 2150 N N . TRP A 1 285 ? -11.224 1.026 27.613 1.00 82.56 285 TRP A N 1
ATOM 2151 C CA . TRP A 1 285 ? -9.871 0.770 27.092 1.00 82.56 285 TRP A CA 1
ATOM 2152 C C . TRP A 1 285 ? -8.894 1.942 27.250 1.00 82.56 285 TRP A C 1
ATOM 2154 O O . TRP A 1 285 ? -7.705 1.784 26.978 1.00 82.56 285 TRP A O 1
ATOM 2164 N N . LYS A 1 286 ? -9.361 3.113 27.713 1.00 73.81 286 LYS A N 1
ATOM 2165 C CA . LYS A 1 286 ? -8.542 4.331 27.907 1.00 73.81 286 LYS A CA 1
ATOM 2166 C C . LYS A 1 286 ? -7.612 4.613 26.709 1.00 73.81 286 LYS A C 1
ATOM 2168 O O . LYS A 1 286 ? -6.434 4.944 26.865 1.00 73.81 286 LYS A O 1
ATOM 2173 N N . MET A 1 287 ? -8.142 4.443 25.495 1.00 74.00 287 MET A N 1
ATOM 2174 C CA . MET A 1 287 ? -7.431 4.740 24.250 1.00 74.00 287 MET A CA 1
ATOM 2175 C C . MET A 1 287 ? -7.093 6.232 24.180 1.00 74.00 287 MET A C 1
ATOM 2177 O O . MET A 1 287 ? -7.802 7.055 24.765 1.00 74.00 287 MET A O 1
ATOM 2181 N N . LYS A 1 288 ? -6.019 6.598 23.460 1.00 67.25 288 LYS A N 1
ATOM 2182 C CA . LYS A 1 288 ? -5.711 8.015 23.213 1.00 67.25 288 LYS A CA 1
ATOM 2183 C C . LYS A 1 288 ? -6.929 8.647 22.536 1.00 67.25 288 LYS A C 1
ATOM 2185 O O . LYS A 1 288 ? -7.270 8.303 21.405 1.00 67.25 288 LYS A O 1
ATOM 2190 N N . ARG A 1 289 ? -7.609 9.538 23.252 1.00 55.47 289 ARG A N 1
ATOM 2191 C CA . ARG A 1 289 ? -8.636 10.396 22.667 1.00 55.47 289 ARG A CA 1
ATOM 2192 C C . ARG A 1 289 ? -7.955 11.409 21.757 1.00 55.47 289 ARG A C 1
ATOM 2194 O O . ARG A 1 289 ? -6.756 11.655 21.904 1.00 55.47 289 ARG A O 1
ATOM 2201 N N . ALA A 1 290 ? -8.724 11.981 20.837 1.00 51.94 290 ALA A N 1
ATOM 2202 C CA . ALA A 1 290 ? -8.352 13.254 20.245 1.00 51.94 290 ALA A CA 1
ATOM 2203 C C . ALA A 1 290 ? -7.913 14.153 21.406 1.00 51.94 290 ALA A C 1
ATOM 2205 O O . ALA A 1 290 ? -8.683 14.340 22.353 1.00 51.94 290 ALA A O 1
ATOM 2206 N N . THR A 1 291 ? -6.676 14.643 21.411 1.00 42.75 291 THR A N 1
ATOM 2207 C CA . THR A 1 291 ? -6.369 15.833 22.202 1.00 42.75 291 THR A CA 1
ATOM 2208 C C . THR A 1 291 ? -7.191 16.928 21.552 1.00 42.75 291 THR A C 1
ATOM 2210 O O . THR A 1 291 ? -6.748 17.525 20.576 1.00 42.75 291 THR A O 1
ATOM 2213 N N . ILE A 1 292 ? -8.440 17.089 21.993 1.00 42.25 292 ILE A N 1
ATOM 2214 C CA . ILE A 1 292 ? -9.295 18.173 21.544 1.00 42.25 292 ILE A CA 1
ATOM 2215 C C . ILE A 1 292 ? -8.631 19.436 22.071 1.00 42.25 292 ILE A C 1
ATOM 2217 O O . ILE A 1 292 ? -8.855 19.864 23.196 1.00 42.25 292 ILE A O 1
ATOM 2221 N N . GLN A 1 293 ? -7.817 20.036 21.226 1.00 38.97 293 GLN A N 1
ATOM 2222 C CA . GLN A 1 293 ? -8.246 21.323 20.746 1.00 38.97 293 GLN A CA 1
ATOM 2223 C C . GLN A 1 293 ? -8.605 21.093 19.285 1.00 38.97 293 GLN A C 1
ATOM 2225 O O . GLN A 1 293 ? -7.745 20.758 18.470 1.00 38.97 293 GLN A O 1
ATOM 2230 N N . ALA A 1 294 ? -9.902 21.162 18.972 1.00 44.94 294 ALA A N 1
ATOM 2231 C CA . ALA A 1 294 ? -10.304 21.376 17.592 1.00 44.94 294 ALA A CA 1
ATOM 2232 C C . ALA A 1 294 ? -9.507 22.594 17.112 1.00 44.94 294 ALA A C 1
ATOM 2234 O O . ALA A 1 294 ? -9.505 23.611 17.811 1.00 44.94 294 ALA A O 1
ATOM 2235 N N . TYR A 1 295 ? -8.774 22.470 16.002 1.00 47.22 295 TYR A N 1
ATOM 2236 C CA . TYR A 1 295 ? -8.027 23.609 15.480 1.00 47.22 295 TYR A CA 1
ATOM 2237 C C . TYR A 1 295 ? -9.005 24.764 15.302 1.00 47.22 295 TYR A C 1
ATOM 2239 O O . TYR A 1 295 ? -10.068 24.602 14.695 1.00 47.22 295 TYR A O 1
ATOM 2247 N N . SER A 1 296 ? -8.663 25.910 15.877 1.00 50.50 296 SER A N 1
ATOM 2248 C CA . SER A 1 296 ? -9.434 27.130 15.711 1.00 50.50 296 SER A CA 1
ATOM 2249 C C . SER A 1 296 ? -9.616 27.423 14.215 1.00 50.50 296 SER A C 1
ATOM 2251 O O . SER A 1 296 ? -8.775 27.033 13.395 1.00 50.50 296 SER A O 1
ATOM 2253 N N . PRO A 1 297 ? -10.677 28.147 13.820 1.00 51.22 297 PRO A N 1
ATOM 2254 C CA . PRO A 1 297 ? -10.841 28.588 12.436 1.00 51.22 297 PRO A CA 1
ATOM 2255 C C . PRO A 1 297 ? -9.580 29.264 11.865 1.00 51.22 297 PRO A C 1
ATOM 2257 O O . PRO A 1 297 ? -9.270 29.085 10.689 1.00 51.22 297 PRO A O 1
ATOM 2260 N N . ALA A 1 298 ? -8.806 29.956 12.711 1.00 53.97 298 ALA A N 1
ATOM 2261 C CA . ALA A 1 298 ? -7.524 30.564 12.362 1.00 53.97 298 ALA A CA 1
ATOM 2262 C C . ALA A 1 298 ? -6.413 29.534 12.081 1.00 53.97 298 ALA A C 1
ATOM 2264 O O . ALA A 1 298 ? -5.679 29.675 11.108 1.00 53.97 298 ALA A O 1
ATOM 2265 N N . GLU A 1 299 ? -6.299 28.468 12.874 1.00 48.66 299 GLU A N 1
ATOM 2266 C CA . GLU A 1 299 ? -5.323 27.393 12.638 1.00 48.66 299 GLU A CA 1
ATOM 2267 C C . GLU A 1 299 ? -5.668 26.558 11.400 1.00 48.66 299 GLU A C 1
ATOM 2269 O O . GLU A 1 299 ? -4.776 26.143 10.656 1.00 48.66 299 GLU A O 1
ATOM 2274 N N . ILE A 1 300 ? -6.962 26.346 11.142 1.00 53.41 300 ILE A N 1
ATOM 2275 C CA . ILE A 1 300 ? -7.442 25.724 9.904 1.00 53.41 300 ILE A CA 1
ATOM 2276 C C . ILE A 1 300 ? -7.096 26.620 8.708 1.00 53.41 300 ILE A C 1
ATOM 2278 O O . ILE A 1 300 ? -6.556 26.126 7.718 1.00 53.41 300 ILE A O 1
ATOM 2282 N N . ALA A 1 301 ? -7.342 27.930 8.802 1.00 59.03 301 ALA A N 1
ATOM 2283 C CA . ALA A 1 301 ? -6.992 28.891 7.759 1.00 59.03 301 ALA A CA 1
ATOM 2284 C C . ALA A 1 301 ? -5.477 28.942 7.501 1.00 59.03 301 ALA A C 1
ATOM 2286 O O . ALA A 1 301 ? -5.060 28.802 6.356 1.00 59.03 301 ALA A O 1
ATOM 2287 N N . ALA A 1 302 ? -4.649 29.017 8.546 1.00 59.25 302 ALA A N 1
ATOM 2288 C CA . ALA A 1 302 ? -3.190 29.048 8.429 1.00 59.25 302 ALA A CA 1
ATOM 2289 C C . ALA A 1 302 ? -2.619 27.764 7.803 1.00 59.25 302 ALA A C 1
ATOM 2291 O O . ALA A 1 302 ? -1.636 27.795 7.064 1.00 59.25 302 ALA A O 1
ATOM 2292 N N . ARG A 1 303 ? -3.240 26.606 8.057 1.00 57.62 303 ARG A N 1
ATOM 2293 C CA . ARG A 1 303 ? -2.836 25.337 7.432 1.00 57.62 303 ARG A CA 1
ATOM 2294 C C . ARG A 1 303 ? -3.317 25.208 5.993 1.00 57.62 303 ARG A C 1
ATOM 2296 O O . ARG A 1 303 ? -2.570 24.667 5.182 1.00 57.62 303 ARG A O 1
ATOM 2303 N N . ARG A 1 304 ? -4.502 25.733 5.659 1.00 58.03 304 ARG A N 1
ATOM 2304 C CA . ARG A 1 304 ? -4.950 25.888 4.263 1.00 58.03 304 ARG A CA 1
ATOM 2305 C C . ARG A 1 304 ? -4.017 26.815 3.493 1.00 58.03 304 ARG A C 1
ATOM 2307 O O . ARG A 1 304 ? -3.650 26.503 2.369 1.00 58.03 304 ARG A O 1
ATOM 2314 N N . GLU A 1 305 ? -3.592 27.908 4.115 1.00 53.06 305 GLU A N 1
ATOM 2315 C CA . GLU A 1 305 ? -2.652 28.868 3.543 1.00 53.06 305 GLU A CA 1
ATOM 2316 C C . GLU A 1 305 ? -1.273 28.232 3.329 1.00 53.06 305 GLU A C 1
ATOM 2318 O O . GLU A 1 305 ? -0.719 28.316 2.236 1.00 53.06 305 GLU A O 1
ATOM 2323 N N . LYS A 1 306 ? -0.773 27.475 4.312 1.00 53.22 306 LYS A N 1
ATOM 2324 C CA . LYS A 1 306 ? 0.473 26.707 4.190 1.00 53.22 306 LYS A CA 1
ATOM 2325 C C . LYS A 1 306 ? 0.394 25.605 3.123 1.00 53.22 306 LYS A C 1
ATOM 2327 O O . LYS A 1 306 ? 1.365 25.392 2.402 1.00 53.22 306 LYS A O 1
ATOM 2332 N N . ALA A 1 307 ? -0.748 24.926 2.993 1.00 51.38 307 ALA A N 1
ATOM 2333 C CA . ALA A 1 307 ? -0.988 23.937 1.940 1.00 51.38 307 ALA A CA 1
ATOM 2334 C C . ALA A 1 307 ? -1.054 24.590 0.546 1.00 51.38 307 ALA A C 1
ATOM 2336 O O . ALA A 1 307 ? -0.417 24.108 -0.385 1.00 51.38 307 ALA A O 1
ATOM 2337 N N . ALA A 1 308 ? -1.739 25.730 0.412 1.00 53.84 308 ALA A N 1
ATOM 2338 C CA . ALA A 1 308 ? -1.820 26.488 -0.837 1.00 53.84 308 ALA A CA 1
ATOM 2339 C C . ALA A 1 308 ? -0.456 27.057 -1.273 1.00 53.84 308 ALA A C 1
ATOM 2341 O O . ALA A 1 308 ? -0.122 27.020 -2.458 1.00 53.84 308 ALA A O 1
ATOM 2342 N N . GLN A 1 309 ? 0.354 27.530 -0.319 1.00 47.66 309 GLN A N 1
ATOM 2343 C CA . GLN A 1 309 ? 1.724 27.994 -0.562 1.00 47.66 309 GLN A CA 1
ATOM 2344 C C . GLN A 1 309 ? 2.654 26.852 -0.999 1.00 47.66 309 GLN A C 1
ATOM 2346 O O . GLN A 1 309 ? 3.457 27.047 -1.909 1.00 47.66 309 GLN A O 1
ATOM 2351 N N . ALA A 1 310 ? 2.525 25.658 -0.407 1.00 46.47 310 ALA A N 1
ATOM 2352 C CA . ALA A 1 310 ? 3.302 24.477 -0.800 1.00 46.47 310 ALA A CA 1
ATOM 2353 C C . ALA A 1 310 ? 2.978 23.988 -2.227 1.00 46.47 310 ALA A C 1
ATOM 2355 O O . ALA A 1 310 ? 3.837 23.413 -2.888 1.00 46.47 310 ALA A O 1
ATOM 2356 N N . GLU A 1 311 ? 1.768 24.257 -2.724 1.00 46.84 311 GLU A N 1
ATOM 2357 C CA . GLU A 1 311 ? 1.344 23.964 -4.101 1.00 46.84 311 GLU A CA 1
ATOM 2358 C C . GLU A 1 311 ? 1.686 25.083 -5.108 1.00 46.84 311 GLU A C 1
ATOM 2360 O O . GLU A 1 311 ? 1.273 25.019 -6.265 1.00 46.84 311 GLU A O 1
ATOM 2365 N N . GLY A 1 312 ? 2.407 26.134 -4.694 1.00 37.97 312 GLY A N 1
ATOM 2366 C CA . GLY A 1 312 ? 2.809 27.241 -5.574 1.00 37.97 312 GLY A CA 1
ATOM 2367 C C . GLY A 1 312 ? 1.656 28.136 -6.048 1.00 37.97 312 GLY A C 1
ATOM 2368 O O . GLY A 1 312 ? 1.840 28.973 -6.934 1.00 37.97 312 GLY A O 1
ATOM 2369 N N . LYS A 1 313 ? 0.458 27.999 -5.469 1.00 42.34 313 LYS A N 1
ATOM 2370 C CA . LYS A 1 313 ? -0.716 28.795 -5.840 1.00 42.34 313 LYS A CA 1
ATOM 2371 C C . LYS A 1 313 ? -0.692 30.129 -5.090 1.00 42.34 313 LYS A C 1
ATOM 2373 O O . LYS A 1 313 ? -0.787 30.167 -3.865 1.00 42.34 313 LYS A O 1
ATOM 2378 N N . ARG A 1 314 ? -0.601 31.251 -5.817 1.00 36.81 314 ARG A N 1
ATOM 2379 C CA . ARG A 1 314 ? -0.817 32.589 -5.235 1.00 36.81 314 ARG A CA 1
ATOM 2380 C C . ARG A 1 314 ? -2.297 32.761 -4.896 1.00 36.81 314 ARG A C 1
ATOM 2382 O O . ARG A 1 314 ? -3.147 32.702 -5.779 1.00 36.81 314 ARG A O 1
ATOM 2389 N N . LEU A 1 315 ? -2.591 32.996 -3.621 1.00 43.00 315 LEU A N 1
ATOM 2390 C CA . LEU A 1 315 ? -3.939 33.324 -3.162 1.00 43.00 315 LEU A CA 1
ATOM 2391 C C . LEU A 1 315 ? -4.301 34.780 -3.524 1.00 43.00 315 LEU A C 1
ATOM 2393 O O . LEU A 1 315 ? -3.417 35.645 -3.527 1.00 43.00 315 LEU A O 1
ATOM 2397 N N . PRO A 1 316 ? -5.582 35.085 -3.811 1.00 38.69 316 PRO A N 1
ATOM 2398 C CA . PRO A 1 316 ? -6.044 36.462 -3.931 1.00 38.69 316 PRO A CA 1
ATOM 2399 C C . PRO A 1 316 ? -5.910 37.166 -2.578 1.00 38.69 316 PRO A C 1
ATOM 2401 O O . PRO A 1 316 ? -6.285 36.617 -1.542 1.00 38.69 316 PRO A O 1
ATOM 2404 N N . LYS A 1 317 ? -5.363 38.389 -2.586 1.00 36.41 317 LYS A N 1
ATOM 2405 C CA . LYS A 1 317 ? -5.219 39.210 -1.378 1.00 36.41 317 LYS A CA 1
ATOM 2406 C C . LYS A 1 317 ? -6.595 39.384 -0.740 1.00 36.41 317 LYS A C 1
ATOM 2408 O O . LYS A 1 317 ? -7.490 39.951 -1.364 1.00 36.41 317 LYS A O 1
ATOM 2413 N N . THR A 1 318 ? -6.761 38.919 0.495 1.00 40.03 318 THR A N 1
ATOM 2414 C CA . THR A 1 318 ? -7.946 39.231 1.295 1.00 40.03 318 THR A CA 1
ATOM 2415 C C . THR A 1 318 ? -7.974 40.739 1.510 1.00 40.03 318 THR A C 1
ATOM 2417 O O . THR A 1 318 ? -7.176 41.286 2.272 1.00 40.03 318 THR A O 1
ATOM 2420 N N . GLY A 1 319 ? -8.853 41.422 0.779 1.00 38.56 319 GLY A N 1
ATOM 2421 C CA . GLY A 1 319 ? -9.130 42.835 0.968 1.00 38.56 319 GLY A CA 1
ATOM 2422 C C . GLY A 1 319 ? -9.777 43.037 2.330 1.00 38.56 319 GLY A C 1
ATOM 2423 O O . GLY A 1 319 ? -10.980 42.853 2.481 1.00 38.56 319 GLY A O 1
ATOM 2424 N N . VAL A 1 320 ? -8.977 43.417 3.323 1.00 36.03 320 VAL A N 1
ATOM 2425 C CA . VAL A 1 320 ? -9.503 44.074 4.517 1.00 36.03 320 VAL A CA 1
ATOM 2426 C C . VAL A 1 320 ? -9.876 45.483 4.077 1.00 36.03 320 VAL A C 1
ATOM 2428 O O . VAL A 1 320 ? -9.013 46.325 3.826 1.00 36.03 320 VAL A O 1
ATOM 2431 N N . GLY A 1 321 ? -11.178 45.694 3.894 1.00 33.69 321 GLY A N 1
ATOM 2432 C CA . GLY A 1 321 ? -11.751 47.012 3.681 1.00 33.69 321 GLY A CA 1
ATOM 2433 C C . GLY A 1 321 ? -11.338 47.937 4.819 1.00 33.69 321 GLY A C 1
ATOM 2434 O O . GLY A 1 321 ? -11.543 47.624 5.992 1.00 33.69 321 GLY A O 1
ATOM 2435 N N . LYS A 1 322 ? -10.747 49.072 4.449 1.00 34.44 322 LYS A N 1
ATOM 2436 C CA . LYS A 1 322 ? -10.613 50.228 5.329 1.00 34.44 322 LYS A CA 1
ATOM 2437 C C . LYS A 1 322 ? -12.022 50.672 5.735 1.00 34.44 322 LYS A C 1
ATOM 2439 O O . LYS A 1 322 ? -12.841 50.954 4.860 1.00 34.44 322 LYS A O 1
ATOM 2444 N N . ARG A 1 323 ? -12.288 50.707 7.036 1.00 35.28 323 ARG A N 1
ATOM 2445 C CA . ARG A 1 323 ? -13.107 51.768 7.623 1.00 35.28 323 ARG A CA 1
ATOM 2446 C C . ARG A 1 323 ? -12.147 52.810 8.167 1.00 35.28 323 ARG A C 1
ATOM 2448 O O . ARG A 1 323 ? -11.081 52.378 8.662 1.00 35.28 323 ARG A O 1
#

Solvent-accessible surface area (backbone atoms only — not comparable to full-atom values): 17705 Å² total; per-residue (Å²): 133,85,79,76,74,80,79,76,83,69,51,40,26,55,32,18,50,53,40,36,51,50,42,54,50,53,51,53,48,49,54,50,51,52,52,53,49,52,48,51,54,54,52,50,50,49,53,52,51,53,54,53,58,74,69,48,67,91,73,46,77,80,82,44,46,71,59,49,54,51,51,47,47,49,50,32,53,53,48,26,54,51,49,33,52,52,48,44,50,46,33,52,52,28,24,54,46,13,35,44,43,38,51,45,18,50,43,50,40,39,63,77,81,37,75,86,49,57,91,83,56,72,58,90,72,69,58,63,59,55,51,51,54,39,50,56,49,31,54,53,40,41,49,49,32,50,54,50,43,52,54,47,52,52,41,51,50,34,34,64,72,68,74,44,53,70,66,58,36,50,54,48,48,66,63,56,49,67,57,55,49,47,51,51,49,49,49,53,47,53,20,47,31,33,26,34,16,31,50,32,21,48,55,46,43,48,58,45,36,79,77,37,79,73,45,26,32,25,37,38,53,43,92,55,94,82,57,57,69,46,50,56,69,35,25,32,46,72,33,56,62,93,42,56,46,76,30,54,29,95,88,66,82,52,74,40,70,33,74,41,42,29,35,87,90,42,62,64,89,68,24,59,74,35,65,40,40,58,38,72,38,48,88,81,35,73,64,83,61,42,78,78,67,74,72,47,74,65,56,51,48,53,48,51,50,52,52,38,53,74,68,71,51,84,74,81,80,82,79,79,75,84,127

Sequence (323 aa):
MATRKPDTPRTAGQAAKAALLQVMRERVALWADVDAELGRMIEQALLTVLGQLARAPSDYQQWVLPRLVEGLRRVGDELAVQLGTAAAGGLRQAWQLGERAVSLPLMAAAPFELQGSASAALGQVDLRQLRALQAVNTDRISGATAEMVQQINRQLGQVVLGVQSPFDAMQAVQTLMPEKTKAQVRGIVTSNLGTAFNTASWQALAAQAARDPEIRKQWRRSGKLHSRWNHDLADGQVQPVDQPFVLVSADGRSQVELMYPADPAAPVGEVIHCGCVALPWKAGWKMKRATIQAYSPAEIAARREKAAQAEGKRLPKTGVGKR

Secondary structure (DSSP, 8-state):
----PPPPPPPHHHHHHHHHHHHHHHHHHHHHHHHHHHHHHHHHHHHHHHHHHHTS-S--TTTTHHHHHHHHHHHHHHHHHHHHHHHHHHHHHHHHHHHHHHHHHHHHH-TTTSTTTTTT-S----HHHHHHHHHHHHHHHHHHHHHHHHHHHHHHHHHHTTSS-HHHHHHHHHHHHHHHHHHHHHHHHHHHHHHHHHHHHHHHHHHHHTT-TT-EEEEE----TT--HHHHHTTT-EEETTSPEEEE-TTSSSEEEESSTT-TTS-HHHHTT---EEEEE-GGG--------PPPHHHHHHHHHHHHHHTTPPPPP------

Radius of gyration: 25.2 Å; Cα contacts (8 Å, |Δi|>4): 392; chains: 1; bounding box: 49×73×82 Å